Protein AF-A0A941T091-F1 (afdb_monomer_lite)

Foldseek 3Di:
DDDPDLDPVVLVVVLVVCPVPDDPCPPVVVVVSVLSVLLPDQDPDDDDDDDDDCLPVDPVCQFKHWPAPVRLVVQQVVQCDPDAGPRAAAPPFDADCPDDPPHNNNLGHFAWADDPCCVPITMTGHSVCVVVRCCVHPVVNDDDDPPDFLAPDDDDPVLVPDPPRDGQPPPPDSQQRQCCVQQVGGPPQQAGPLLQSLVSCLVSDPHSQCSAEDADDQRNSNHHPPHDYQYAYPVGGDDPCADPVCAHVNHHD

Radius of gyration: 23.16 Å; chains: 1; bounding box: 60×42×68 Å

Sequence (253 aa):
MSTMNASRRLFLRHAGLMSAIGAAGGPLALNLAAIGTASAQAAADYKAIVCLFLFGGNDSINMVLPTDAASFANYTTLRNQAPDPIALLAAGTAANAGAANGSPARLGGVLPIAPANAQGRSFALHPAMGALQAMFDTDKRLAILPNVGTLILPTNKTQYATASHPKPVNLFSHNDQQNTWQSFHPEGATVGWGGRMGDLLASMNSRTVFTSITAGGNAVWLSGNEVRQYQVTSNGAIRLGTNASGQVYGSAA

Secondary structure (DSSP, 8-state):
-------HHHHHHHHHHHTTS-TTSHHHHHHHHHHGGGGG---SS---------TT---HHHHEEE-SHHHHHHHHHHH--SSS--PPBPTTPPP-TTSPTT-HHHH-B-EEE--S--TT--EEE-GGGHHHHHHHHTS-------S--S-SS---HHHHH-TTS---TTTT-HHHHHHHHHHSS-TT----HHHHHHHHHGGGSSSGGGSSEESSS--GGG--SS--PEEEETTEEPPTT--TTSEETTEE-

pLDDT: mean 80.94, std 17.32, range [32.53, 98.19]

Structure (mmCIF, N/CA/C/O backbone):
data_AF-A0A941T091-F1
#
_entry.id   AF-A0A941T091-F1
#
loop_
_atom_site.group_PDB
_atom_site.id
_atom_site.type_symbol
_atom_site.label_atom_id
_atom_site.label_alt_id
_atom_site.label_comp_id
_atom_site.label_asym_id
_atom_site.label_entity_id
_atom_site.label_seq_id
_atom_site.pdbx_PDB_ins_code
_atom_site.Cartn_x
_atom_site.Cartn_y
_atom_site.Cartn_z
_atom_site.occupancy
_atom_site.B_iso_or_equiv
_atom_site.auth_seq_id
_atom_site.auth_comp_id
_atom_site.auth_asym_id
_atom_site.auth_atom_id
_atom_site.pdbx_PDB_model_num
ATOM 1 N N . MET A 1 1 ? 33.245 -5.474 -22.060 1.00 34.22 1 MET A N 1
ATOM 2 C CA . MET A 1 1 ? 31.889 -6.018 -21.841 1.00 34.22 1 MET A CA 1
ATOM 3 C C . MET A 1 1 ? 32.054 -7.315 -21.059 1.00 34.22 1 MET A C 1
ATOM 5 O O . MET A 1 1 ? 32.521 -8.290 -21.627 1.00 34.22 1 MET A O 1
ATOM 9 N N . SER A 1 2 ? 31.849 -7.294 -19.739 1.00 32.53 2 SER A N 1
ATOM 10 C CA . SER A 1 2 ? 32.005 -8.499 -18.912 1.00 32.53 2 SER A CA 1
ATOM 11 C C . SER A 1 2 ? 30.689 -9.268 -18.945 1.00 32.53 2 SER A C 1
ATOM 13 O O . SER A 1 2 ? 29.658 -8.736 -18.540 1.00 32.53 2 SER A O 1
ATOM 15 N N . THR A 1 3 ? 30.697 -10.475 -19.499 1.00 37.53 3 THR A N 1
ATOM 16 C CA . THR A 1 3 ? 29.522 -11.344 -19.556 1.00 37.53 3 THR A CA 1
ATOM 17 C C . THR A 1 3 ? 29.227 -11.881 -18.153 1.00 37.53 3 THR A C 1
ATOM 19 O O . THR A 1 3 ? 30.063 -12.542 -17.535 1.00 37.53 3 THR A O 1
ATOM 22 N N . MET A 1 4 ? 28.042 -11.582 -17.610 1.00 43.72 4 MET A N 1
ATOM 23 C CA . MET A 1 4 ? 27.593 -12.164 -16.341 1.00 43.72 4 MET A CA 1
ATOM 24 C C . MET A 1 4 ? 27.459 -13.684 -16.492 1.00 43.72 4 MET A C 1
ATOM 26 O O . MET A 1 4 ? 26.598 -14.181 -17.212 1.00 43.72 4 MET A O 1
ATOM 30 N N . ASN A 1 5 ? 28.324 -14.430 -15.805 1.00 43.62 5 ASN A N 1
ATOM 31 C CA . ASN A 1 5 ? 28.367 -15.887 -15.863 1.00 43.62 5 ASN A CA 1
ATOM 32 C C . ASN A 1 5 ? 27.474 -16.485 -14.755 1.00 43.62 5 ASN A C 1
ATOM 34 O O . ASN A 1 5 ? 27.924 -16.756 -13.638 1.00 43.62 5 ASN A O 1
ATOM 38 N N . ALA A 1 6 ? 26.181 -16.643 -15.053 1.00 52.69 6 ALA A N 1
ATOM 39 C CA . ALA A 1 6 ? 25.147 -17.143 -14.140 1.00 52.69 6 ALA A CA 1
ATOM 40 C C . ALA A 1 6 ? 25.228 -18.672 -13.918 1.00 52.69 6 ALA A C 1
ATOM 42 O O . ALA A 1 6 ? 24.311 -19.423 -14.240 1.00 52.69 6 ALA A O 1
ATOM 43 N N . SER A 1 7 ? 26.346 -19.172 -13.383 1.00 61.84 7 SER A N 1
ATOM 44 C CA . SER A 1 7 ? 26.510 -20.610 -13.119 1.00 61.84 7 SER A CA 1
ATOM 45 C C . SER A 1 7 ? 25.819 -21.056 -11.817 1.00 61.84 7 SER A C 1
ATOM 47 O O . SER A 1 7 ? 25.831 -20.337 -10.815 1.00 61.84 7 SER A O 1
ATOM 49 N N . ARG A 1 8 ? 25.307 -22.301 -11.769 1.00 51.19 8 ARG A N 1
ATOM 50 C CA . ARG A 1 8 ? 24.764 -22.951 -10.546 1.00 51.19 8 ARG A CA 1
ATOM 51 C C . ARG A 1 8 ? 25.685 -22.812 -9.325 1.00 51.19 8 ARG A C 1
ATOM 53 O O . ARG A 1 8 ? 25.218 -22.694 -8.198 1.00 51.19 8 ARG A O 1
ATOM 60 N N . ARG A 1 9 ? 27.003 -22.806 -9.542 1.00 56.78 9 ARG A N 1
ATOM 61 C CA . ARG A 1 9 ? 28.012 -22.662 -8.483 1.00 56.78 9 ARG A CA 1
ATOM 62 C C . ARG A 1 9 ? 28.037 -21.250 -7.888 1.00 56.78 9 ARG A C 1
ATOM 64 O O . ARG A 1 9 ? 28.259 -21.107 -6.690 1.00 56.78 9 ARG A O 1
ATOM 71 N N . LEU A 1 10 ? 27.787 -20.222 -8.702 1.00 60.00 10 LEU A N 1
ATOM 72 C CA . LEU A 1 10 ? 27.661 -18.838 -8.244 1.00 60.00 10 LEU A CA 1
ATOM 73 C C . LEU A 1 10 ? 26.386 -18.652 -7.413 1.00 60.00 10 LEU A C 1
ATOM 75 O O . LEU A 1 10 ? 26.444 -18.016 -6.363 1.00 60.00 10 LEU A O 1
ATOM 79 N N . PHE A 1 11 ? 25.278 -19.270 -7.834 1.00 57.47 11 PHE A N 1
ATOM 80 C CA . PHE A 1 11 ? 24.021 -19.292 -7.081 1.00 57.47 11 PHE A CA 1
ATOM 81 C C . PHE A 1 11 ? 24.192 -19.949 -5.708 1.00 57.47 11 PHE A C 1
ATOM 83 O O . PHE A 1 11 ? 23.859 -19.339 -4.700 1.00 57.47 11 PHE A O 1
ATOM 90 N N . LEU A 1 12 ? 24.789 -21.145 -5.643 1.00 61.50 12 LEU A N 1
ATOM 91 C CA . LEU A 1 12 ? 25.016 -21.838 -4.368 1.00 61.50 12 LEU A CA 1
ATOM 92 C C . LEU A 1 12 ? 25.972 -21.072 -3.442 1.00 61.50 12 LEU A C 1
ATOM 94 O O . LEU A 1 12 ? 25.786 -21.084 -2.229 1.00 61.50 12 LEU A O 1
ATOM 98 N N . ARG A 1 13 ? 26.960 -20.357 -3.998 1.00 53.16 13 ARG A N 1
ATOM 99 C CA . ARG A 1 13 ? 27.829 -19.462 -3.218 1.00 53.16 13 ARG A CA 1
ATOM 100 C C . ARG A 1 13 ? 27.066 -18.273 -2.632 1.00 53.16 13 ARG A C 1
ATOM 102 O O . ARG A 1 13 ? 27.259 -17.967 -1.462 1.00 53.16 13 ARG A O 1
ATOM 109 N N . HIS A 1 14 ? 26.192 -17.634 -3.409 1.00 52.19 14 HIS A N 1
ATOM 110 C CA . HIS A 1 14 ? 25.369 -16.525 -2.916 1.00 52.19 14 HIS A CA 1
ATOM 111 C C . HIS A 1 14 ? 24.309 -17.004 -1.917 1.00 52.19 14 HIS A C 1
ATOM 113 O O . HIS A 1 14 ? 24.150 -16.392 -0.868 1.00 52.19 14 HIS A O 1
ATOM 119 N N . ALA A 1 15 ? 23.651 -18.136 -2.181 1.00 49.19 15 ALA A N 1
ATOM 120 C CA . ALA A 1 15 ? 22.699 -18.752 -1.260 1.00 49.19 15 ALA A CA 1
ATOM 121 C C . ALA A 1 15 ? 23.364 -19.136 0.076 1.00 49.19 15 ALA A C 1
ATOM 123 O O . ALA A 1 15 ? 22.821 -18.830 1.133 1.00 49.19 15 ALA A O 1
ATOM 124 N N . GLY A 1 16 ? 24.571 -19.714 0.034 1.00 53.50 16 GLY A N 1
ATOM 125 C CA . GLY A 1 16 ? 25.353 -20.063 1.225 1.00 53.50 16 GLY A CA 1
ATOM 126 C C . GLY A 1 16 ? 25.827 -18.851 2.040 1.00 53.50 16 GLY A C 1
ATOM 127 O O . GLY A 1 16 ? 25.814 -18.887 3.269 1.00 53.50 16 GLY A O 1
ATOM 128 N N . LEU A 1 17 ? 26.194 -17.748 1.377 1.00 48.97 17 LEU A N 1
ATOM 129 C CA . LEU A 1 17 ? 26.544 -16.489 2.048 1.00 48.97 17 LEU A CA 1
ATOM 130 C C . LEU A 1 17 ? 25.326 -15.817 2.703 1.00 48.97 17 LEU A C 1
ATOM 132 O O . LEU A 1 17 ? 25.470 -15.155 3.727 1.00 48.97 17 LEU A O 1
ATOM 136 N N . MET A 1 18 ? 24.126 -16.007 2.148 1.00 43.66 18 MET A N 1
ATOM 137 C CA . MET A 1 18 ? 22.885 -15.413 2.660 1.00 43.66 18 MET A CA 1
ATOM 138 C C . MET A 1 18 ? 22.205 -16.249 3.754 1.00 43.66 18 MET A C 1
ATOM 140 O O . MET A 1 18 ? 21.453 -15.693 4.549 1.00 43.66 18 MET A O 1
ATOM 144 N N . SER A 1 19 ? 22.510 -17.546 3.881 1.00 43.59 19 SER A N 1
ATOM 145 C CA . SER A 1 19 ? 22.069 -18.372 5.022 1.00 43.59 19 SER A CA 1
ATOM 146 C C . SER A 1 19 ? 22.675 -17.959 6.373 1.00 43.59 19 SER A C 1
ATOM 148 O O . SER A 1 19 ? 22.188 -18.392 7.414 1.00 43.59 19 SER A O 1
ATOM 150 N N . ALA A 1 20 ? 23.699 -17.097 6.380 1.00 44.69 20 ALA A N 1
ATOM 151 C CA . ALA A 1 20 ? 24.248 -16.497 7.598 1.00 44.69 20 ALA A CA 1
ATOM 152 C C . ALA A 1 20 ? 23.436 -15.283 8.103 1.00 44.69 20 ALA A C 1
ATOM 154 O O . ALA A 1 20 ? 23.679 -14.794 9.205 1.00 44.69 20 ALA A O 1
ATOM 155 N N . ILE A 1 21 ? 22.465 -14.796 7.320 1.00 44.78 21 ILE A N 1
ATOM 156 C CA . ILE A 1 21 ? 21.577 -13.694 7.696 1.00 44.78 21 ILE A CA 1
ATOM 157 C C . ILE A 1 21 ? 20.285 -14.328 8.214 1.00 44.78 21 ILE A C 1
ATOM 159 O O . ILE A 1 21 ? 19.501 -14.881 7.447 1.00 44.78 21 ILE A O 1
ATOM 163 N N . GLY A 1 22 ? 20.109 -14.316 9.537 1.00 41.69 22 GLY A N 1
ATOM 164 C CA . GLY A 1 22 ? 19.014 -14.994 10.234 1.00 41.69 22 GLY A CA 1
ATOM 165 C C . GLY A 1 22 ? 17.604 -14.681 9.707 1.00 41.69 22 GLY A C 1
ATOM 166 O O . GLY A 1 22 ? 17.384 -13.761 8.919 1.00 41.69 22 GLY A O 1
ATOM 167 N N . ALA A 1 23 ? 16.637 -15.457 10.205 1.00 41.06 23 ALA A N 1
ATOM 168 C CA . ALA A 1 23 ? 15.259 -15.660 9.728 1.00 41.06 23 ALA A CA 1
ATOM 169 C C . ALA A 1 23 ? 14.380 -14.423 9.398 1.00 41.06 23 ALA A C 1
ATOM 171 O O . ALA A 1 23 ? 13.260 -14.596 8.927 1.00 41.06 23 ALA A O 1
ATOM 172 N N . ALA A 1 24 ? 14.853 -13.191 9.589 1.00 41.34 24 ALA A N 1
ATOM 173 C CA . ALA A 1 24 ? 14.125 -11.959 9.285 1.00 41.34 24 ALA A CA 1
ATOM 174 C C . ALA A 1 24 ? 14.318 -11.435 7.841 1.00 41.34 24 ALA A C 1
ATOM 176 O O . ALA A 1 24 ? 13.502 -10.641 7.384 1.00 41.34 24 ALA A O 1
ATOM 177 N N . GLY A 1 25 ? 15.361 -11.867 7.111 1.00 40.16 25 GLY A N 1
ATOM 178 C CA . GLY A 1 25 ? 15.657 -11.408 5.734 1.00 40.16 25 GLY A CA 1
ATOM 179 C C . GLY A 1 25 ? 15.614 -12.493 4.646 1.00 40.16 25 GLY A C 1
ATOM 180 O O . GLY A 1 25 ? 15.612 -12.185 3.453 1.00 40.16 25 GLY A O 1
ATOM 181 N N . GLY A 1 26 ? 15.548 -13.765 5.051 1.00 37.53 26 GLY A N 1
ATOM 182 C CA . GLY A 1 26 ? 15.615 -14.929 4.162 1.00 37.53 26 GLY A CA 1
ATOM 183 C C . GLY A 1 26 ? 14.548 -14.982 3.057 1.00 37.53 26 GLY A C 1
ATOM 184 O O . GLY A 1 26 ? 14.915 -15.258 1.918 1.00 37.53 26 GLY A O 1
ATOM 185 N N . PRO A 1 27 ? 13.257 -14.683 3.314 1.00 47.22 27 PRO A N 1
ATOM 186 C CA . PRO A 1 27 ? 12.218 -14.851 2.296 1.00 47.22 27 PRO A CA 1
ATOM 187 C C . PRO A 1 27 ? 12.342 -13.864 1.131 1.00 47.22 27 PRO A C 1
ATOM 189 O O . PRO A 1 27 ? 12.175 -14.259 -0.018 1.00 47.22 27 PRO A O 1
ATOM 192 N N . LEU A 1 28 ? 12.658 -12.591 1.389 1.00 47.53 28 LEU A N 1
ATOM 193 C CA . LEU A 1 28 ? 12.771 -11.582 0.329 1.00 47.53 28 LEU A CA 1
ATOM 194 C C . LEU A 1 28 ? 14.033 -11.803 -0.512 1.00 47.53 28 LEU A C 1
ATOM 196 O O . LEU A 1 28 ? 13.970 -11.741 -1.736 1.00 47.53 28 LEU A O 1
ATOM 200 N N . ALA A 1 29 ? 15.155 -12.131 0.134 1.00 40.41 29 ALA A N 1
ATOM 201 C CA . ALA A 1 29 ? 16.410 -12.422 -0.549 1.00 40.41 29 ALA A CA 1
ATOM 202 C C . ALA A 1 29 ? 16.358 -13.739 -1.346 1.00 40.41 29 ALA A C 1
ATOM 204 O O . ALA A 1 29 ? 16.896 -13.781 -2.448 1.00 40.41 29 ALA A O 1
ATOM 205 N N . LEU A 1 30 ? 15.671 -14.788 -0.861 1.00 43.94 30 LEU A N 1
ATOM 206 C CA . LEU A 1 30 ? 15.425 -16.002 -1.655 1.00 43.94 30 LEU A CA 1
ATOM 207 C C . LEU A 1 30 ? 14.498 -15.732 -2.845 1.00 43.94 30 LEU A C 1
ATOM 209 O O . LEU A 1 30 ? 14.772 -16.222 -3.936 1.00 43.94 30 LEU A O 1
ATOM 213 N N . ASN A 1 31 ? 13.431 -14.948 -2.657 1.00 45.75 31 ASN A N 1
ATOM 214 C CA . ASN A 1 31 ? 12.534 -14.576 -3.754 1.00 45.75 31 ASN A CA 1
ATOM 215 C C . ASN A 1 31 ? 13.255 -13.708 -4.804 1.00 45.75 31 ASN A C 1
ATOM 217 O O . ASN A 1 31 ? 13.057 -13.920 -5.995 1.00 45.75 31 ASN A O 1
ATOM 221 N N . LEU A 1 32 ? 14.157 -12.805 -4.396 1.00 46.59 32 LEU A N 1
ATOM 222 C CA . LEU A 1 32 ? 15.011 -12.041 -5.318 1.00 46.59 32 LEU A CA 1
ATOM 223 C C . LEU A 1 32 ? 16.112 -12.898 -5.965 1.00 46.59 32 LEU A C 1
ATOM 225 O O . LEU A 1 32 ? 16.424 -12.706 -7.135 1.00 46.59 32 LEU A O 1
ATOM 229 N N . ALA A 1 33 ? 16.692 -13.866 -5.254 1.00 44.91 33 ALA A N 1
ATOM 230 C CA . ALA A 1 33 ? 17.667 -14.796 -5.828 1.00 44.91 33 ALA A CA 1
ATOM 231 C C . ALA A 1 33 ? 17.019 -15.757 -6.843 1.00 44.91 33 ALA A C 1
ATOM 233 O O . ALA A 1 33 ? 17.661 -16.139 -7.822 1.00 44.91 33 ALA A O 1
ATOM 234 N N . ALA A 1 34 ? 15.736 -16.090 -6.660 1.00 46.41 34 ALA A N 1
ATOM 235 C CA . ALA A 1 34 ? 14.927 -16.825 -7.631 1.00 46.41 34 ALA A CA 1
ATOM 236 C C . ALA A 1 34 ? 14.600 -16.000 -8.896 1.00 46.41 34 ALA A C 1
ATOM 238 O O . ALA A 1 34 ? 14.381 -16.575 -9.959 1.00 46.41 34 ALA A O 1
ATOM 239 N N . ILE A 1 35 ? 14.674 -14.662 -8.857 1.00 46.78 35 ILE A N 1
ATOM 240 C CA . ILE A 1 35 ? 14.643 -13.838 -10.085 1.00 46.78 35 ILE A CA 1
ATOM 241 C C . ILE A 1 35 ? 15.889 -14.112 -10.950 1.00 46.78 35 ILE A C 1
ATOM 243 O O . ILE A 1 35 ? 15.823 -14.036 -12.172 1.00 46.78 35 ILE A O 1
ATOM 247 N N . GLY A 1 36 ? 17.010 -14.543 -10.359 1.00 47.19 36 GLY A N 1
ATOM 248 C CA . GLY A 1 36 ? 18.205 -14.968 -11.100 1.00 47.19 36 GLY A CA 1
ATOM 249 C C . GLY A 1 36 ? 18.010 -16.237 -11.943 1.00 47.19 36 GLY A C 1
ATOM 250 O O . GLY A 1 36 ? 18.771 -16.461 -12.882 1.00 47.19 36 GLY A O 1
ATOM 251 N N . THR A 1 37 ? 16.983 -17.049 -11.658 1.00 44.78 37 THR A N 1
ATOM 252 C CA . THR A 1 37 ? 16.590 -18.188 -12.512 1.00 44.78 37 THR A CA 1
ATOM 253 C C . THR A 1 37 ? 15.664 -17.792 -13.668 1.00 44.78 37 THR A C 1
ATOM 255 O O . THR A 1 37 ? 15.343 -18.637 -14.502 1.00 44.78 37 THR A O 1
ATOM 258 N N . ALA A 1 38 ? 15.282 -16.513 -13.772 1.00 41.84 38 ALA A N 1
ATOM 259 C CA . ALA A 1 38 ? 14.404 -16.021 -14.831 1.00 41.84 38 ALA A CA 1
ATOM 260 C C . ALA A 1 38 ? 15.027 -16.071 -16.238 1.00 41.84 38 ALA A C 1
ATOM 262 O O . ALA A 1 38 ? 14.297 -16.069 -17.223 1.00 41.84 38 ALA A O 1
ATOM 263 N N . SER A 1 39 ? 16.354 -16.216 -16.357 1.00 43.06 39 SER A N 1
ATOM 264 C CA . SER A 1 39 ? 17.031 -16.387 -17.655 1.00 43.06 39 SER A CA 1
ATOM 265 C C . SER A 1 39 ? 16.699 -17.705 -18.374 1.00 43.06 39 SER A C 1
ATOM 267 O O . SER A 1 39 ? 17.083 -17.877 -19.528 1.00 43.06 39 SER A O 1
ATOM 269 N N . ALA A 1 40 ? 15.986 -18.628 -17.715 1.00 41.06 40 ALA A N 1
ATOM 270 C CA . ALA A 1 40 ? 15.502 -19.884 -18.293 1.00 41.06 40 ALA A CA 1
ATOM 271 C C . ALA A 1 40 ? 13.967 -20.016 -18.269 1.00 41.06 40 ALA A C 1
ATOM 273 O O . ALA A 1 40 ? 13.432 -21.094 -18.533 1.00 41.06 40 ALA A O 1
ATOM 274 N N . GLN A 1 41 ? 13.242 -18.953 -17.917 1.00 44.00 41 GLN A N 1
ATOM 275 C CA . GLN A 1 41 ? 11.798 -19.018 -17.739 1.00 44.00 41 GLN A CA 1
ATOM 276 C C . GLN A 1 41 ? 11.103 -18.844 -19.093 1.00 44.00 41 GLN A C 1
ATOM 278 O O . GLN A 1 41 ? 11.130 -17.776 -19.686 1.00 44.00 41 GLN A O 1
ATOM 283 N N . ALA A 1 42 ? 10.467 -19.900 -19.595 1.00 53.34 42 ALA A N 1
ATOM 284 C CA . ALA A 1 42 ? 9.461 -19.787 -20.643 1.00 53.34 42 ALA A CA 1
ATOM 285 C C . ALA A 1 42 ? 8.096 -19.720 -19.947 1.00 53.34 42 ALA A C 1
ATOM 287 O O . ALA A 1 42 ? 7.609 -20.729 -19.439 1.00 53.34 42 ALA A O 1
ATOM 288 N N . ALA A 1 43 ? 7.498 -18.532 -19.851 1.00 56.97 43 ALA A N 1
ATOM 289 C CA . ALA A 1 43 ? 6.114 -18.418 -19.404 1.00 56.97 43 ALA A CA 1
ATOM 290 C C . ALA A 1 43 ? 5.206 -18.744 -20.597 1.00 56.97 43 ALA A C 1
ATOM 292 O O . ALA A 1 43 ? 5.216 -18.030 -21.596 1.00 56.97 43 ALA A O 1
ATOM 293 N N . ALA A 1 44 ? 4.459 -19.847 -20.518 1.00 65.56 44 ALA A N 1
ATOM 294 C CA . ALA A 1 44 ? 3.466 -20.189 -21.538 1.00 65.56 44 ALA A CA 1
ATOM 295 C C . ALA A 1 44 ? 2.238 -19.259 -21.475 1.00 65.56 44 ALA A C 1
ATOM 297 O O . ALA A 1 44 ? 1.490 -19.154 -22.444 1.00 65.56 44 ALA A O 1
ATOM 298 N N . ASP A 1 45 ? 2.037 -18.583 -20.340 1.00 75.44 45 ASP A N 1
ATOM 299 C CA . ASP A 1 45 ? 0.938 -17.670 -20.067 1.00 75.44 45 ASP A CA 1
ATOM 300 C C . ASP A 1 45 ? 1.418 -16.244 -19.751 1.00 75.44 45 ASP A C 1
ATOM 302 O O . ASP A 1 45 ? 2.545 -16.009 -19.312 1.00 75.44 45 ASP A O 1
ATOM 306 N N . TYR A 1 46 ? 0.544 -15.263 -19.985 1.00 81.38 46 TYR A N 1
ATOM 307 C CA . TYR A 1 46 ? 0.852 -13.862 -19.713 1.00 81.38 46 TYR A CA 1
ATOM 308 C C . TYR A 1 46 ? 0.971 -13.608 -18.206 1.00 81.38 46 TYR A C 1
ATOM 310 O O . TYR A 1 46 ? 0.041 -13.883 -17.443 1.00 81.38 46 TYR A O 1
ATOM 318 N N . LYS A 1 47 ? 2.094 -13.019 -17.787 1.00 84.69 47 LYS A N 1
ATOM 319 C CA . LYS A 1 47 ? 2.341 -12.569 -16.413 1.00 84.69 47 LYS A CA 1
ATOM 320 C C . LYS A 1 47 ? 2.693 -11.087 -16.409 1.00 84.69 47 LYS A C 1
ATOM 322 O O . LYS A 1 47 ? 3.486 -10.633 -17.228 1.00 84.69 47 LYS A O 1
ATOM 327 N N . ALA A 1 48 ? 2.142 -10.354 -15.447 1.00 85.88 48 ALA A N 1
ATOM 328 C CA . ALA A 1 48 ? 2.455 -8.949 -15.226 1.00 85.88 48 ALA A CA 1
ATOM 329 C C . ALA A 1 48 ? 2.534 -8.638 -13.732 1.00 85.88 48 ALA A C 1
ATOM 331 O O . ALA A 1 48 ? 1.802 -9.214 -12.926 1.00 85.88 48 ALA A O 1
ATOM 332 N N . ILE A 1 49 ? 3.404 -7.691 -13.385 1.00 87.19 49 ILE A N 1
ATOM 333 C CA . ILE A 1 49 ? 3.439 -7.059 -12.068 1.00 87.19 49 ILE A CA 1
ATOM 334 C C . ILE A 1 49 ? 2.871 -5.655 -12.237 1.00 87.19 49 ILE A C 1
ATOM 336 O O . ILE A 1 49 ? 3.385 -4.866 -13.028 1.00 87.19 49 ILE A O 1
ATOM 340 N N . VAL A 1 50 ? 1.818 -5.347 -11.485 1.00 87.12 50 VAL A N 1
ATOM 341 C CA . VAL A 1 50 ? 1.207 -4.016 -11.457 1.00 87.12 50 VAL A CA 1
ATOM 342 C C . VAL A 1 50 ? 1.554 -3.366 -10.125 1.00 87.12 50 VAL A C 1
ATOM 344 O O . VAL A 1 50 ? 1.203 -3.886 -9.068 1.00 87.12 50 VAL A O 1
ATOM 347 N N . CYS A 1 51 ? 2.248 -2.231 -10.175 1.00 88.06 51 CYS A N 1
ATOM 348 C CA . CYS A 1 51 ? 2.557 -1.432 -8.996 1.00 88.06 51 CYS A CA 1
ATOM 349 C C . CYS A 1 51 ? 1.593 -0.245 -8.915 1.00 88.06 51 CYS A C 1
ATOM 351 O O . CYS A 1 51 ? 1.575 0.603 -9.806 1.00 88.06 51 CYS A O 1
ATOM 353 N N . LEU A 1 52 ? 0.802 -0.185 -7.842 1.00 87.56 52 LEU A N 1
ATOM 354 C CA . LEU A 1 52 ? -0.027 0.970 -7.513 1.00 87.56 52 LEU A CA 1
ATOM 355 C C . LEU A 1 52 ? 0.711 1.792 -6.458 1.00 87.56 52 LEU A C 1
ATOM 357 O O . LEU A 1 52 ? 0.694 1.460 -5.274 1.00 87.56 52 LEU A O 1
ATOM 361 N N . PHE A 1 53 ? 1.382 2.853 -6.896 1.00 85.81 53 PHE A N 1
ATOM 362 C CA . PHE A 1 53 ? 2.099 3.754 -6.003 1.00 85.81 53 PHE A CA 1
ATOM 363 C C . PHE A 1 53 ? 1.247 4.993 -5.716 1.00 85.81 53 PHE A C 1
ATOM 365 O O . PHE A 1 53 ? 0.905 5.740 -6.627 1.00 85.81 53 PHE A O 1
ATOM 372 N N . LEU A 1 54 ? 0.881 5.203 -4.449 1.00 85.75 54 LEU A N 1
ATOM 373 C CA . LEU A 1 54 ? -0.111 6.213 -4.049 1.00 85.75 54 LEU A CA 1
ATOM 374 C C . LEU A 1 54 ? 0.493 7.586 -3.699 1.00 85.75 54 LEU A C 1
ATOM 376 O O . LEU A 1 54 ? -0.241 8.461 -3.257 1.00 85.75 54 LEU A O 1
ATOM 380 N N . PHE A 1 55 ? 1.809 7.784 -3.863 1.00 80.81 55 PHE A N 1
ATOM 381 C CA . PHE A 1 55 ? 2.512 9.068 -3.651 1.00 80.81 55 PHE A CA 1
ATOM 382 C C . PHE A 1 55 ? 2.170 9.782 -2.322 1.00 80.81 55 PHE A C 1
ATOM 384 O O . PHE A 1 55 ? 2.057 11.003 -2.262 1.00 80.81 55 PHE A O 1
ATOM 391 N N . GLY A 1 56 ? 1.970 9.013 -1.246 1.00 79.38 56 GLY A N 1
ATOM 392 C CA . GLY A 1 56 ? 1.605 9.542 0.076 1.00 79.38 56 GLY A CA 1
ATOM 393 C C . GLY A 1 56 ? 0.105 9.789 0.292 1.00 79.38 56 GLY A C 1
ATOM 394 O O . GLY A 1 56 ? -0.303 10.045 1.419 1.00 79.38 56 GLY A O 1
ATOM 395 N N . GLY A 1 57 ? -0.739 9.626 -0.729 1.00 84.75 57 GLY A N 1
ATOM 396 C CA . GLY A 1 57 ? -2.200 9.763 -0.654 1.00 84.75 57 GLY A CA 1
ATOM 397 C C . GLY A 1 57 ? -2.926 8.611 0.052 1.00 84.75 57 GLY A C 1
ATOM 398 O O . GLY A 1 57 ? -4.075 8.328 -0.272 1.00 84.75 57 GLY A O 1
ATOM 399 N N . ASN A 1 58 ? -2.261 7.909 0.972 1.00 88.62 58 ASN A N 1
ATOM 400 C CA . ASN A 1 58 ? -2.821 6.772 1.693 1.00 88.62 58 ASN A CA 1
ATOM 401 C C . ASN A 1 58 ? -2.544 6.868 3.197 1.00 88.62 58 ASN A C 1
ATOM 403 O O . ASN A 1 58 ? -1.389 6.766 3.612 1.00 88.62 58 ASN A O 1
ATOM 407 N N . ASP A 1 59 ? -3.597 6.962 4.015 1.00 91.81 59 ASP A N 1
ATOM 408 C CA . ASP A 1 59 ? -3.488 6.693 5.453 1.00 91.81 59 ASP A CA 1
ATOM 409 C C . ASP A 1 59 ? -3.493 5.176 5.677 1.00 91.81 59 ASP A C 1
ATOM 411 O O . ASP A 1 59 ? -4.533 4.542 5.872 1.00 91.81 59 ASP A O 1
ATOM 415 N N . SER A 1 60 ? -2.302 4.577 5.644 1.00 89.94 60 SER A N 1
ATOM 416 C CA . SER A 1 60 ? -2.131 3.130 5.807 1.00 89.94 60 SER A CA 1
ATOM 417 C C . SER A 1 60 ? -2.647 2.609 7.150 1.00 89.94 60 SER A C 1
ATOM 419 O O . SER A 1 60 ? -3.077 1.458 7.222 1.00 89.94 60 SER A O 1
ATOM 421 N N . ILE A 1 61 ? -2.672 3.453 8.185 1.00 91.38 61 ILE A N 1
ATOM 422 C CA . ILE A 1 61 ? -3.147 3.094 9.525 1.00 91.3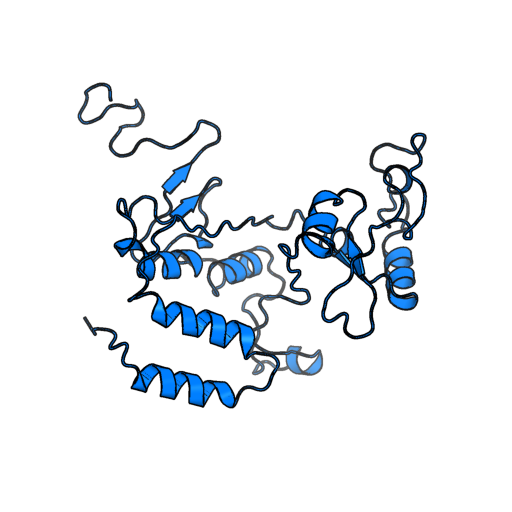8 61 ILE A CA 1
ATOM 423 C C . ILE A 1 61 ? -4.686 3.140 9.594 1.00 91.38 61 ILE A C 1
ATOM 425 O O . ILE A 1 61 ? -5.266 2.517 10.477 1.00 91.38 61 ILE A O 1
ATOM 429 N N . ASN A 1 62 ? -5.363 3.802 8.648 1.00 93.69 62 ASN A N 1
ATOM 430 C CA . ASN A 1 62 ? -6.805 3.642 8.438 1.00 93.69 62 ASN A CA 1
ATOM 431 C C . ASN A 1 62 ? -7.146 2.533 7.429 1.00 93.69 62 ASN A C 1
ATOM 433 O O . ASN A 1 62 ? -8.306 2.146 7.372 1.00 93.69 62 ASN A O 1
ATOM 437 N N . MET A 1 63 ? -6.190 1.983 6.667 1.00 95.06 63 MET A N 1
ATOM 438 C CA . MET A 1 63 ? -6.457 0.822 5.802 1.00 95.06 63 MET A CA 1
ATOM 439 C C . MET A 1 63 ? -6.342 -0.513 6.533 1.00 95.06 63 MET A C 1
ATOM 441 O O . MET A 1 63 ? -7.237 -1.345 6.416 1.00 95.06 63 MET A O 1
ATOM 445 N N . VAL A 1 64 ? -5.229 -0.728 7.242 1.00 94.94 64 VAL A N 1
ATOM 446 C CA . VAL A 1 64 ? -4.946 -1.953 7.997 1.00 94.94 64 VAL A CA 1
ATOM 447 C C . VAL A 1 64 ? -4.535 -1.543 9.398 1.00 94.94 64 VAL A C 1
ATOM 449 O O . VAL A 1 64 ? -3.519 -0.871 9.578 1.00 94.94 64 VAL A O 1
ATOM 452 N N . LEU A 1 65 ? -5.305 -1.962 10.395 1.00 94.56 65 LEU A N 1
ATOM 453 C CA . LEU A 1 65 ? -5.110 -1.510 11.763 1.00 94.56 65 LEU A CA 1
ATOM 454 C C . LEU A 1 65 ? -5.068 -2.675 12.754 1.00 94.56 65 LEU A C 1
ATOM 456 O O . LEU A 1 65 ? -5.822 -3.639 12.601 1.00 94.56 65 LEU A O 1
ATOM 460 N N . PRO A 1 66 ? -4.201 -2.601 13.779 1.00 95.25 66 PRO A N 1
ATOM 461 C CA . PRO A 1 66 ? -4.252 -3.521 14.901 1.00 95.25 66 PRO A CA 1
ATOM 462 C C . PRO A 1 66 ? -5.484 -3.221 15.764 1.00 95.25 66 PRO A C 1
ATOM 464 O O . PRO A 1 66 ? -5.706 -2.085 16.183 1.00 95.25 66 PRO A O 1
ATOM 467 N N . THR A 1 67 ? -6.268 -4.254 16.047 1.00 96.38 67 THR A N 1
ATOM 468 C CA . THR A 1 67 ? -7.523 -4.175 16.808 1.00 96.38 67 THR A CA 1
ATOM 469 C C . THR A 1 67 ? -7.438 -4.834 18.182 1.00 96.38 67 THR A C 1
ATOM 471 O O . THR A 1 67 ? -8.452 -4.976 18.861 1.00 96.38 67 THR A O 1
ATOM 474 N N . ASP A 1 68 ? -6.244 -5.251 18.620 1.00 95.44 68 ASP A N 1
ATOM 475 C CA . ASP A 1 68 ? -6.051 -5.684 20.005 1.00 95.44 68 ASP A CA 1
ATOM 476 C C . ASP A 1 68 ? -6.345 -4.521 20.965 1.00 95.44 68 ASP A C 1
ATOM 478 O O . ASP A 1 68 ? -6.147 -3.357 20.615 1.00 95.44 68 ASP A O 1
ATOM 482 N N . ALA A 1 69 ? -6.849 -4.830 22.163 1.00 94.88 69 ALA A N 1
ATOM 483 C CA . ALA A 1 69 ? -7.474 -3.840 23.043 1.00 94.88 69 ALA A CA 1
ATOM 484 C C . ALA A 1 69 ? -6.590 -2.606 23.299 1.00 94.88 69 ALA A C 1
ATOM 486 O O . ALA A 1 69 ? -7.052 -1.473 23.161 1.00 94.88 69 ALA A O 1
ATOM 487 N N . ALA A 1 70 ? -5.308 -2.819 23.612 1.00 96.19 70 ALA A N 1
ATOM 488 C CA . ALA A 1 70 ? -4.366 -1.730 23.860 1.00 96.19 70 ALA A CA 1
ATOM 489 C C . ALA A 1 70 ? -4.088 -0.911 22.588 1.00 96.19 70 ALA A C 1
ATOM 491 O O . ALA A 1 70 ? -4.085 0.321 22.623 1.00 96.19 70 ALA A O 1
ATOM 492 N N . SER A 1 71 ? -3.883 -1.578 21.450 1.00 95.19 71 SER A N 1
ATOM 493 C CA . SER A 1 71 ? -3.587 -0.901 20.185 1.00 95.19 71 SER A CA 1
ATOM 494 C C . SER A 1 71 ? -4.776 -0.107 19.657 1.00 95.19 71 SER A C 1
ATOM 496 O O . SER A 1 71 ? -4.598 1.031 19.222 1.00 95.19 71 SER A O 1
ATOM 498 N N . PHE A 1 72 ? -5.984 -0.664 19.740 1.00 96.88 72 PHE A N 1
ATOM 499 C CA . PHE A 1 72 ? -7.194 -0.002 19.265 1.00 96.88 72 PHE A CA 1
ATOM 500 C C . PHE A 1 72 ? -7.582 1.186 20.153 1.00 96.88 72 PHE A C 1
ATOM 502 O O . PHE A 1 72 ? -7.986 2.229 19.640 1.00 96.88 72 PHE A O 1
ATOM 509 N N . ALA A 1 73 ? -7.387 1.085 21.473 1.00 96.94 73 ALA A N 1
ATOM 510 C CA . ALA A 1 73 ? -7.573 2.207 22.395 1.00 96.94 73 ALA A CA 1
ATOM 511 C C . ALA A 1 73 ? -6.607 3.368 22.097 1.00 96.94 73 ALA A C 1
ATOM 513 O O . ALA A 1 73 ? -7.025 4.529 22.053 1.00 96.94 73 ALA A O 1
ATOM 514 N N . ASN A 1 74 ? -5.334 3.061 21.817 1.00 96.56 74 ASN A N 1
ATOM 515 C CA . ASN A 1 74 ? -4.346 4.060 21.402 1.00 96.56 74 ASN A CA 1
ATOM 516 C C . ASN A 1 74 ? -4.703 4.687 20.049 1.00 96.56 74 ASN A C 1
ATOM 518 O O . ASN A 1 74 ? -4.690 5.909 19.914 1.00 96.56 74 ASN A O 1
ATOM 522 N N . TYR A 1 75 ? -5.067 3.867 19.059 1.00 96.81 75 TYR A N 1
ATOM 523 C CA . TYR A 1 75 ? -5.539 4.329 17.752 1.00 96.81 75 TYR A CA 1
ATOM 524 C C . TYR A 1 75 ? -6.731 5.285 17.896 1.00 96.81 75 TYR A C 1
ATOM 526 O O . TYR A 1 75 ? -6.715 6.380 17.334 1.00 96.81 75 TYR A O 1
ATOM 534 N N . THR A 1 76 ? -7.724 4.898 18.701 1.00 96.00 76 THR A N 1
ATOM 535 C CA . THR A 1 76 ? -8.946 5.676 18.930 1.00 96.00 76 THR A CA 1
ATOM 536 C C . THR A 1 76 ? -8.616 6.997 19.605 1.00 96.00 76 THR A C 1
ATOM 538 O O . THR A 1 76 ? -9.034 8.041 19.122 1.00 96.00 76 THR A O 1
ATOM 541 N N . THR A 1 77 ? -7.801 6.982 20.662 1.00 95.88 77 THR A N 1
ATOM 542 C CA . THR A 1 77 ? -7.362 8.206 21.348 1.00 95.88 77 THR A CA 1
ATOM 543 C C . THR A 1 77 ? -6.668 9.169 20.388 1.00 95.88 77 THR A C 1
ATOM 545 O O . THR A 1 77 ? -6.980 10.354 20.383 1.00 95.88 77 THR A O 1
ATOM 548 N N . LEU A 1 78 ? -5.762 8.684 19.537 1.00 95.44 78 LEU A N 1
ATOM 549 C CA . LEU A 1 78 ? -4.997 9.542 18.625 1.00 95.44 78 LEU A CA 1
ATOM 550 C C . LEU A 1 78 ? -5.823 10.095 17.456 1.00 95.44 78 LEU A C 1
ATOM 552 O O . LEU A 1 78 ? -5.487 11.154 16.936 1.00 95.44 78 LEU A O 1
ATOM 556 N N . ARG A 1 79 ? -6.875 9.389 17.027 1.00 94.94 79 ARG A N 1
ATOM 557 C CA . ARG A 1 79 ? -7.668 9.751 15.837 1.00 94.94 79 ARG A CA 1
ATOM 558 C C . ARG A 1 79 ? -9.062 10.286 16.123 1.00 94.94 79 ARG A C 1
ATOM 560 O O . ARG A 1 79 ? -9.705 10.812 15.218 1.00 94.94 79 ARG A O 1
ATOM 567 N N . ASN A 1 80 ? -9.535 10.171 17.356 1.00 94.00 80 ASN A N 1
ATOM 568 C CA . ASN A 1 80 ? -10.794 10.754 17.799 1.00 94.00 80 ASN A CA 1
ATOM 569 C C . ASN A 1 80 ? -10.562 12.172 18.339 1.00 94.00 80 ASN A C 1
ATOM 571 O O . ASN A 1 80 ? -10.866 12.472 19.492 1.00 94.00 80 ASN A O 1
ATOM 575 N N . GLN A 1 81 ? -9.932 13.013 17.519 1.00 91.62 81 GLN A N 1
ATOM 576 C CA . GLN A 1 81 ? -9.587 14.389 17.864 1.00 91.62 81 GLN A CA 1
ATOM 577 C C . GLN A 1 81 ? -10.579 15.347 17.203 1.00 91.62 81 GLN A C 1
ATOM 579 O O . GLN A 1 81 ? -10.963 15.157 16.051 1.00 91.62 81 GLN A O 1
ATOM 584 N N . ALA A 1 82 ? -11.000 16.370 17.944 1.00 88.75 82 ALA A N 1
ATOM 585 C CA . ALA A 1 82 ? -11.846 17.431 17.414 1.00 88.75 82 ALA A CA 1
ATOM 586 C C . ALA A 1 82 ? -11.047 18.338 16.451 1.00 88.75 82 ALA A C 1
ATOM 588 O O . ALA A 1 82 ? -9.835 18.487 16.626 1.00 88.75 82 ALA A O 1
ATOM 589 N N . PRO A 1 83 ? -11.702 18.994 15.476 1.00 89.44 83 PRO A N 1
ATOM 590 C CA . PRO A 1 83 ? -13.144 18.961 15.204 1.00 89.44 83 PRO A CA 1
ATOM 591 C C . PRO A 1 83 ? -13.603 17.756 14.368 1.00 89.44 83 PRO A C 1
ATOM 593 O O . PRO A 1 83 ? -14.766 17.377 14.468 1.00 89.44 83 PRO A O 1
ATOM 596 N N . ASP A 1 84 ? -12.698 17.134 13.608 1.00 86.62 84 ASP A N 1
ATOM 597 C CA . ASP A 1 84 ? -13.026 16.123 12.600 1.00 86.62 84 ASP A CA 1
ATOM 598 C C . ASP A 1 84 ? -12.389 14.764 12.944 1.00 86.62 84 ASP A C 1
ATOM 600 O O . ASP A 1 84 ? -11.277 14.458 12.496 1.00 86.62 84 ASP A O 1
ATOM 604 N N . PRO A 1 85 ? -13.062 13.921 13.749 1.00 90.44 85 PRO A N 1
ATOM 605 C CA . PRO A 1 85 ? -12.522 12.627 14.134 1.00 90.44 85 PRO A CA 1
ATOM 606 C C . PRO A 1 85 ? -12.522 11.655 12.950 1.00 90.44 85 PRO A C 1
ATOM 608 O O . PRO A 1 85 ? -13.539 11.436 12.289 1.00 90.44 85 PRO A O 1
ATOM 611 N N . ILE A 1 86 ? -11.381 11.001 12.738 1.00 93.06 86 ILE A N 1
ATOM 612 C CA . ILE A 1 86 ? -11.178 10.000 11.675 1.00 93.06 86 ILE A CA 1
ATOM 613 C C . ILE A 1 86 ? -11.020 8.574 12.223 1.00 93.06 86 ILE A C 1
ATOM 615 O O . ILE A 1 86 ? -10.678 7.651 11.479 1.00 93.06 86 ILE A O 1
ATOM 619 N N . ALA A 1 87 ? -11.234 8.389 13.529 1.00 96.56 87 ALA A N 1
ATOM 620 C CA . ALA A 1 87 ? -11.168 7.084 14.176 1.00 96.56 87 ALA A CA 1
ATOM 621 C C . ALA A 1 87 ? -12.284 6.164 13.664 1.00 96.56 87 ALA A C 1
ATOM 623 O O . ALA A 1 87 ? -13.471 6.474 13.775 1.00 96.56 87 ALA A O 1
ATOM 624 N N . LEU A 1 88 ? -11.894 5.012 13.123 1.00 97.00 88 LEU A N 1
ATOM 625 C CA . LEU A 1 88 ? -12.823 3.960 12.727 1.00 97.00 88 LEU A CA 1
ATOM 626 C C . LEU A 1 88 ? -13.457 3.281 13.945 1.00 97.00 88 LEU A C 1
ATOM 628 O O . LEU A 1 88 ? -12.880 3.246 15.032 1.00 97.00 88 LEU A O 1
ATOM 632 N N . LEU A 1 89 ? -14.651 2.724 13.747 1.00 96.94 89 LEU A N 1
ATOM 633 C CA . LEU A 1 89 ? -15.434 2.100 14.810 1.00 96.94 89 LEU A CA 1
ATOM 634 C C . LEU A 1 89 ? -15.053 0.633 15.012 1.00 96.94 89 LEU A C 1
ATOM 636 O O . LEU A 1 89 ? -14.570 -0.032 14.095 1.00 96.94 89 LEU A O 1
ATOM 640 N N . ALA A 1 90 ? -15.280 0.124 16.222 1.00 96.75 90 ALA A N 1
ATOM 641 C CA . ALA A 1 90 ? -14.985 -1.262 16.566 1.00 96.75 90 ALA A CA 1
ATOM 642 C C . ALA A 1 90 ? -15.738 -2.246 15.656 1.00 96.75 90 ALA A C 1
ATOM 644 O O . ALA A 1 90 ? -16.832 -1.962 15.164 1.00 96.75 90 ALA A O 1
ATOM 645 N N . ALA A 1 91 ? -15.156 -3.425 15.441 1.00 96.50 91 ALA A N 1
ATOM 646 C CA . ALA A 1 91 ? -15.796 -4.473 14.656 1.00 96.50 91 ALA A CA 1
ATOM 647 C C . ALA A 1 91 ? -17.192 -4.816 15.210 1.00 96.50 91 ALA A C 1
ATOM 649 O O . ALA A 1 91 ? -17.405 -4.851 16.421 1.00 96.50 91 ALA A O 1
ATOM 650 N N . GLY A 1 92 ? -18.149 -5.062 14.313 1.00 95.94 92 GLY A N 1
ATOM 651 C CA . GLY A 1 92 ? -19.541 -5.350 14.674 1.00 95.94 92 GLY A CA 1
ATOM 652 C C . GLY A 1 92 ? -20.418 -4.117 14.925 1.00 95.94 92 GLY A C 1
ATOM 653 O O . GLY A 1 92 ? -21.628 -4.266 15.079 1.00 95.94 92 GLY A O 1
ATOM 654 N N . THR A 1 93 ? -19.869 -2.895 14.923 1.00 97.50 93 THR A N 1
ATOM 655 C CA . THR A 1 93 ? -20.701 -1.684 14.951 1.00 97.50 93 THR A CA 1
ATOM 656 C C . THR A 1 93 ? -21.504 -1.548 13.653 1.00 97.50 93 THR A C 1
ATOM 658 O O . THR A 1 93 ? -20.942 -1.562 12.558 1.00 97.50 93 THR A O 1
ATOM 661 N N . ALA A 1 94 ? -22.825 -1.397 13.765 1.00 96.81 94 ALA A N 1
ATOM 662 C CA . ALA A 1 94 ? -23.697 -1.193 12.612 1.00 96.81 94 ALA A CA 1
ATOM 663 C C . ALA A 1 94 ? -23.453 0.177 11.954 1.00 96.81 94 ALA A C 1
ATOM 665 O O . ALA A 1 94 ? -23.207 1.174 12.635 1.00 96.81 94 ALA A O 1
ATOM 666 N N . ALA A 1 95 ? -23.551 0.230 10.626 1.00 96.00 95 ALA A N 1
ATOM 667 C CA . ALA A 1 95 ? -23.479 1.479 9.878 1.00 96.00 95 ALA A CA 1
ATOM 668 C C . ALA A 1 95 ? -24.692 2.376 10.182 1.00 96.00 95 ALA A C 1
ATOM 670 O O . ALA A 1 95 ? -25.838 1.924 10.158 1.00 96.00 95 ALA A O 1
ATOM 671 N N . ASN A 1 96 ? -24.450 3.665 10.427 1.00 96.12 96 ASN A N 1
ATOM 672 C CA . ASN A 1 96 ? -25.492 4.660 10.658 1.00 96.12 96 ASN A CA 1
ATOM 673 C C . ASN A 1 96 ? -25.746 5.489 9.390 1.00 96.12 96 ASN A C 1
ATOM 675 O O . ASN A 1 96 ? -25.062 6.479 9.118 1.00 96.12 96 ASN A O 1
ATOM 679 N N . ALA A 1 97 ? -26.793 5.128 8.648 1.00 94.06 97 ALA A N 1
ATOM 680 C CA . ALA A 1 97 ? -27.207 5.836 7.437 1.00 94.06 97 ALA A CA 1
ATOM 681 C C . ALA A 1 97 ? -27.717 7.278 7.676 1.00 94.06 97 ALA A C 1
ATOM 683 O O . ALA A 1 97 ? -28.004 7.980 6.706 1.00 94.06 97 ALA A O 1
ATOM 684 N N . GLY A 1 98 ? -27.813 7.749 8.923 1.00 95.75 98 GLY A N 1
ATOM 685 C CA . GLY A 1 98 ? -28.139 9.133 9.285 1.00 95.75 98 GLY A CA 1
ATOM 686 C C . GLY A 1 98 ? -26.933 10.027 9.620 1.00 95.75 98 GLY A C 1
ATOM 687 O O . GLY A 1 98 ? -27.106 11.235 9.727 1.00 95.75 98 GLY A O 1
ATOM 688 N N . ALA A 1 99 ? -25.716 9.487 9.770 1.00 93.12 99 ALA A N 1
ATOM 689 C CA . ALA A 1 99 ? -24.535 10.253 10.214 1.00 93.12 99 ALA A CA 1
ATOM 690 C C . ALA A 1 99 ? -23.994 11.260 9.165 1.00 93.12 99 ALA A C 1
ATOM 692 O O . ALA A 1 99 ? -24.391 11.236 8.012 1.00 93.12 99 ALA A O 1
ATOM 693 N N . ALA A 1 100 ? -23.055 12.155 9.473 1.00 90.31 100 ALA A N 1
ATOM 694 C CA . ALA A 1 100 ? -22.517 13.056 8.436 1.00 90.31 100 ALA A CA 1
ATOM 695 C C . ALA A 1 100 ? -21.854 12.277 7.272 1.00 90.31 100 ALA A C 1
ATOM 697 O O . ALA A 1 100 ? -21.297 11.190 7.478 1.00 90.31 100 ALA A O 1
ATOM 698 N N . ASN A 1 101 ? -21.917 12.802 6.041 1.00 87.31 101 ASN A N 1
ATOM 699 C CA . ASN A 1 101 ? -21.182 12.212 4.916 1.00 87.31 101 ASN A CA 1
ATOM 700 C C . ASN A 1 101 ? -19.677 12.237 5.207 1.00 87.31 101 ASN A C 1
ATOM 702 O O . ASN A 1 101 ? -19.160 13.224 5.717 1.00 87.31 101 ASN A O 1
ATOM 706 N N . GLY A 1 102 ? -18.989 11.134 4.907 1.00 83.06 102 GLY A N 1
ATOM 707 C CA . GLY A 1 102 ? -17.565 10.970 5.220 1.00 83.06 102 GLY A CA 1
ATOM 708 C C . GLY A 1 102 ? -17.257 10.624 6.682 1.00 83.06 102 GLY A C 1
ATOM 709 O O . GLY A 1 102 ? -16.107 10.327 6.986 1.00 83.06 102 GLY A O 1
ATOM 710 N N . SER A 1 103 ? -18.249 10.597 7.583 1.00 90.31 103 SER A N 1
ATOM 711 C CA . SER A 1 103 ? -18.008 10.207 8.978 1.00 90.31 103 SER A CA 1
ATOM 712 C C . SER A 1 103 ? -17.805 8.690 9.134 1.00 90.31 103 SER A C 1
ATOM 714 O O . SER A 1 103 ? -18.517 7.908 8.490 1.00 90.31 103 SER A O 1
ATOM 716 N N . PRO A 1 104 ? -16.925 8.240 10.052 1.00 93.00 104 PRO A N 1
ATOM 717 C CA . PRO A 1 104 ? -16.756 6.817 10.358 1.00 93.00 104 PRO A CA 1
ATOM 718 C C . PRO A 1 104 ? -18.057 6.111 10.772 1.00 93.00 104 PRO A C 1
ATOM 720 O O . PRO A 1 104 ? -18.281 4.956 10.417 1.00 93.00 104 PRO A O 1
ATOM 723 N N . ALA A 1 105 ? -18.970 6.817 11.449 1.00 93.62 105 ALA A N 1
ATOM 724 C CA . ALA A 1 105 ? -20.269 6.277 11.860 1.00 93.62 105 ALA A CA 1
ATOM 725 C C . ALA A 1 105 ? -21.133 5.799 10.689 1.00 93.62 105 ALA A C 1
ATOM 727 O O . ALA A 1 105 ? -21.882 4.833 10.826 1.00 93.62 105 ALA A O 1
ATOM 728 N N . ARG A 1 106 ? -21.004 6.436 9.524 1.00 94.69 106 ARG A N 1
ATOM 729 C CA . ARG A 1 106 ? -21.738 6.049 8.318 1.00 94.69 106 ARG A CA 1
ATOM 730 C C . ARG A 1 106 ? -21.224 4.749 7.699 1.00 94.69 106 ARG A C 1
ATOM 732 O O . ARG A 1 106 ? -21.971 4.088 6.987 1.00 94.69 106 ARG A O 1
ATOM 739 N N . LEU A 1 107 ? -19.970 4.392 7.973 1.00 94.12 107 LEU A N 1
ATOM 740 C CA . LEU A 1 107 ? -19.297 3.218 7.422 1.00 94.12 107 LEU A CA 1
ATOM 741 C C . LEU A 1 107 ? -19.528 1.947 8.255 1.00 94.12 107 LEU A C 1
ATOM 743 O O . LEU A 1 107 ? -19.473 0.848 7.711 1.00 94.12 107 LEU A O 1
ATOM 747 N N . GLY A 1 108 ? -19.798 2.097 9.555 1.00 95.50 108 GLY A N 1
ATOM 748 C CA . GLY A 1 108 ? -19.866 0.985 10.501 1.00 95.50 108 GLY A CA 1
ATOM 749 C C . GLY A 1 108 ? -18.489 0.564 11.023 1.00 95.50 108 GLY A C 1
ATOM 750 O O . GLY A 1 108 ? -17.504 1.298 10.920 1.00 95.50 108 GLY A O 1
ATOM 751 N N . GLY A 1 109 ? -18.449 -0.610 11.646 1.00 97.25 109 GLY A N 1
ATOM 752 C CA . GLY A 1 109 ? -17.257 -1.176 12.263 1.00 97.25 109 GLY A CA 1
ATOM 753 C C . GLY A 1 109 ? -16.210 -1.657 11.263 1.00 97.25 109 GLY A C 1
ATOM 754 O O . GLY A 1 109 ? -16.536 -2.068 10.150 1.00 97.25 109 GLY A O 1
ATOM 755 N N . VAL A 1 110 ? -14.944 -1.646 11.682 1.00 98.19 110 VAL A N 1
ATOM 756 C CA . VAL A 1 110 ? -13.835 -2.244 10.922 1.00 98.19 110 VAL A CA 1
ATOM 757 C C . VAL A 1 110 ? -14.057 -3.733 10.653 1.00 98.19 110 VAL A C 1
ATOM 759 O O . VAL A 1 110 ? -14.762 -4.415 11.396 1.00 98.19 110 VAL A O 1
ATOM 762 N N . LEU A 1 111 ? -13.431 -4.236 9.590 1.00 98.00 111 LEU A N 1
ATOM 763 C CA . LEU A 1 111 ? -13.601 -5.593 9.074 1.00 98.00 111 LEU A CA 1
ATOM 764 C C . LEU A 1 111 ? -12.483 -6.514 9.583 1.00 98.00 111 LEU A C 1
ATOM 766 O O . LEU A 1 111 ? -11.361 -6.394 9.091 1.00 98.00 111 LEU A O 1
ATOM 770 N N . PRO A 1 112 ? -12.726 -7.420 10.548 1.00 97.56 112 PRO A N 1
ATOM 771 C CA . PRO A 1 112 ? -11.677 -8.294 11.072 1.00 97.56 112 PRO A CA 1
ATOM 772 C C . PRO A 1 112 ? -11.050 -9.153 9.973 1.00 97.56 112 PRO A C 1
ATOM 774 O O . PRO A 1 112 ? -11.767 -9.641 9.104 1.00 97.56 112 PRO A O 1
ATOM 777 N N . ILE A 1 113 ? -9.737 -9.366 10.042 1.00 96.94 113 ILE A N 1
ATOM 778 C CA . ILE A 1 113 ? -9.010 -10.293 9.165 1.00 96.94 113 ILE A CA 1
ATOM 779 C C . ILE A 1 113 ? -8.241 -11.330 9.980 1.00 96.94 113 ILE A C 1
ATOM 781 O O . ILE A 1 113 ? -7.814 -11.059 11.105 1.00 96.94 113 ILE A O 1
ATOM 785 N N . ALA A 1 114 ? -8.024 -12.511 9.400 1.00 94.19 114 ALA A N 1
ATOM 786 C CA . ALA A 1 114 ? -7.356 -13.640 10.044 1.00 94.19 114 ALA A CA 1
ATOM 787 C C . ALA A 1 114 ? -5.982 -13.930 9.400 1.00 94.19 114 ALA A C 1
ATOM 789 O O . ALA A 1 114 ? -5.855 -14.835 8.567 1.00 94.19 114 ALA A O 1
ATOM 790 N N . PRO A 1 115 ? -4.923 -13.164 9.738 1.00 92.25 115 PRO A N 1
ATOM 791 C CA . PRO A 1 115 ? -3.593 -13.401 9.188 1.00 92.25 115 PRO A CA 1
ATOM 792 C C . PRO A 1 115 ? -3.024 -14.739 9.664 1.00 92.25 115 PRO A C 1
ATOM 794 O O . PRO A 1 115 ? -3.119 -15.088 10.838 1.00 92.25 115 PRO A O 1
ATOM 797 N N . ALA A 1 116 ? -2.338 -15.447 8.761 1.00 89.56 116 ALA A N 1
ATOM 798 C CA . ALA A 1 116 ? -1.693 -16.729 9.067 1.00 89.56 116 ALA A CA 1
ATOM 799 C C . ALA A 1 116 ? -0.653 -16.629 10.201 1.00 89.56 116 ALA A C 1
ATOM 801 O O . ALA A 1 116 ? -0.442 -17.585 10.941 1.00 89.56 116 ALA A O 1
ATOM 802 N N . ASN A 1 117 ? -0.016 -15.464 10.353 1.00 88.00 117 ASN A N 1
ATOM 803 C CA . ASN A 1 117 ? 0.836 -15.145 11.491 1.00 88.00 117 ASN A CA 1
ATOM 804 C C . ASN A 1 117 ? 0.463 -13.767 12.046 1.00 88.00 117 ASN A C 1
ATOM 806 O O . ASN A 1 117 ? 0.965 -12.737 11.595 1.00 88.00 117 ASN A O 1
ATOM 810 N N . ALA A 1 118 ? -0.422 -13.766 13.038 1.00 86.81 118 ALA A N 1
ATOM 811 C CA . ALA A 1 118 ? -0.890 -12.552 13.693 1.00 86.81 118 ALA A CA 1
ATOM 812 C C . ALA A 1 118 ? 0.094 -11.994 14.740 1.00 86.81 118 ALA A C 1
ATOM 814 O O . ALA A 1 118 ? -0.143 -10.918 15.283 1.00 86.81 118 ALA A O 1
ATOM 815 N N . GLN A 1 119 ? 1.179 -12.720 15.053 1.00 87.62 119 GLN A N 1
ATOM 816 C CA . GLN A 1 119 ? 2.173 -12.343 16.072 1.00 87.62 119 GLN A CA 1
ATOM 817 C C . GLN A 1 119 ? 1.536 -11.937 17.419 1.00 87.62 119 GLN A C 1
ATOM 819 O O . GLN A 1 119 ? 1.962 -10.978 18.058 1.00 87.62 119 GLN A O 1
ATOM 824 N N . GLY A 1 120 ? 0.474 -12.643 17.832 1.00 89.50 120 GLY A N 1
ATOM 825 C CA . GLY A 1 120 ? -0.254 -12.377 19.080 1.00 89.50 120 GLY A CA 1
ATOM 826 C C . GLY A 1 120 ? -1.174 -11.148 19.061 1.00 89.50 120 GLY A C 1
ATOM 827 O O . GLY A 1 120 ? -1.679 -10.760 20.110 1.00 89.50 120 GLY A O 1
ATOM 828 N N . ARG A 1 121 ? -1.402 -10.528 17.899 1.00 92.69 121 ARG A N 1
ATOM 829 C CA . ARG A 1 121 ? -2.280 -9.358 17.734 1.00 92.69 121 ARG A CA 1
ATOM 830 C C . ARG A 1 121 ? -3.541 -9.728 16.960 1.00 92.69 121 ARG A C 1
ATOM 832 O O . ARG A 1 121 ? -3.625 -10.798 16.367 1.00 92.69 121 ARG A O 1
ATOM 839 N N . SER A 1 122 ? -4.515 -8.826 16.946 1.00 95.62 122 SER A N 1
ATOM 840 C CA . SER A 1 122 ? -5.653 -8.899 16.023 1.00 95.62 122 SER A CA 1
ATOM 841 C C . SER A 1 122 ? -5.592 -7.731 15.050 1.00 95.62 122 SER A C 1
ATOM 843 O O . SER A 1 122 ? -5.028 -6.687 15.383 1.00 95.62 122 SER A O 1
ATOM 845 N N . PHE A 1 123 ? -6.132 -7.918 13.849 1.00 96.44 123 PHE A N 1
ATOM 846 C CA . PHE A 1 123 ? -6.110 -6.913 12.796 1.00 96.44 123 PHE A CA 1
ATOM 847 C C . PHE A 1 123 ? -7.464 -6.818 12.108 1.00 96.44 123 PHE A C 1
ATOM 849 O O . PHE A 1 123 ? -8.213 -7.794 12.033 1.00 96.44 123 PHE A O 1
ATOM 856 N N . ALA A 1 124 ? -7.737 -5.644 11.556 1.00 97.75 124 ALA A N 1
ATOM 857 C CA . ALA A 1 124 ? -8.896 -5.396 10.723 1.00 97.75 124 ALA A CA 1
ATOM 858 C C . ALA A 1 124 ? -8.540 -4.498 9.535 1.00 97.75 124 ALA A C 1
ATOM 860 O O . ALA A 1 124 ? -7.519 -3.803 9.539 1.00 97.75 124 ALA A O 1
ATOM 861 N N . LEU A 1 125 ? -9.409 -4.519 8.531 1.00 98.12 125 LEU A N 1
ATOM 862 C CA . LEU A 1 125 ? -9.412 -3.608 7.399 1.00 98.12 125 LEU A CA 1
ATOM 863 C C . LEU A 1 125 ? -10.443 -2.495 7.591 1.00 98.12 125 LEU A C 1
ATOM 865 O O . LEU A 1 125 ? -11.416 -2.632 8.337 1.00 98.12 125 LEU A O 1
ATOM 869 N N . HIS A 1 126 ? -10.252 -1.401 6.861 1.00 97.31 126 HIS A N 1
ATOM 870 C CA . HIS A 1 126 ? -11.239 -0.332 6.744 1.00 97.31 1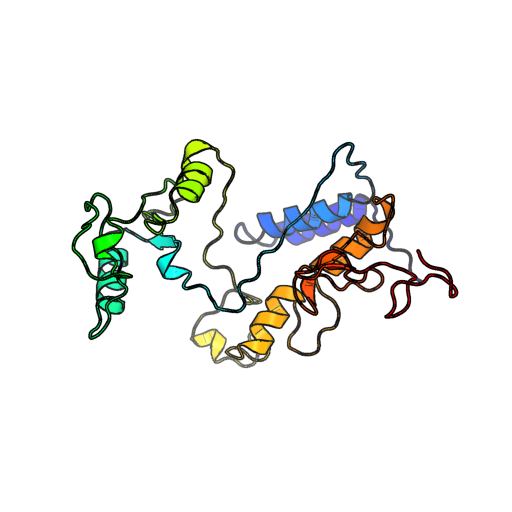26 HIS A CA 1
ATOM 871 C C . HIS A 1 126 ? -12.628 -0.878 6.326 1.00 97.31 126 HIS A C 1
ATOM 873 O O . HIS A 1 126 ? -12.685 -1.747 5.452 1.00 97.31 126 HIS A O 1
ATOM 879 N N . PRO A 1 127 ? -13.760 -0.341 6.833 1.00 97.00 127 PRO A N 1
ATOM 880 C CA . PRO A 1 127 ? -15.107 -0.828 6.488 1.00 97.00 127 PRO A CA 1
ATOM 881 C C . PRO A 1 127 ? -15.420 -0.851 4.980 1.00 97.00 127 PRO A C 1
ATOM 883 O O . PRO A 1 127 ? -16.158 -1.700 4.493 1.00 97.00 127 PRO A O 1
ATOM 886 N N . ALA A 1 128 ? -14.819 0.063 4.214 1.00 94.75 128 ALA A N 1
ATOM 887 C CA . ALA A 1 128 ? -14.981 0.138 2.756 1.00 94.75 128 ALA A CA 1
ATOM 888 C C . ALA A 1 128 ? -14.200 -0.940 1.968 1.00 94.75 128 ALA A C 1
ATOM 890 O O . ALA A 1 128 ? -14.303 -1.002 0.745 1.00 94.75 128 ALA A O 1
ATOM 891 N N . MET A 1 129 ? -13.402 -1.779 2.633 1.00 97.00 129 MET A N 1
ATOM 892 C CA . MET A 1 129 ? -12.495 -2.743 1.998 1.00 97.00 129 MET A CA 1
ATOM 893 C C . MET A 1 129 ? -13.045 -4.175 1.959 1.00 97.00 129 MET A C 1
ATOM 895 O O . MET A 1 129 ? -12.268 -5.127 1.926 1.00 97.00 129 MET A O 1
ATOM 899 N N . GLY A 1 130 ? -14.369 -4.355 1.913 1.00 96.88 130 GLY A N 1
ATOM 900 C CA . GLY A 1 130 ? -15.001 -5.685 1.917 1.00 96.88 130 GLY A CA 1
ATOM 901 C C . GLY A 1 130 ? -14.473 -6.634 0.832 1.00 96.88 130 GLY A C 1
ATOM 902 O O . GLY A 1 130 ? -14.205 -7.801 1.105 1.00 96.88 130 GLY A O 1
ATOM 903 N N . ALA A 1 131 ? -14.212 -6.125 -0.376 1.00 97.62 131 ALA A N 1
ATOM 904 C CA . ALA A 1 131 ? -13.614 -6.928 -1.445 1.00 97.62 131 ALA A CA 1
ATOM 905 C C . ALA A 1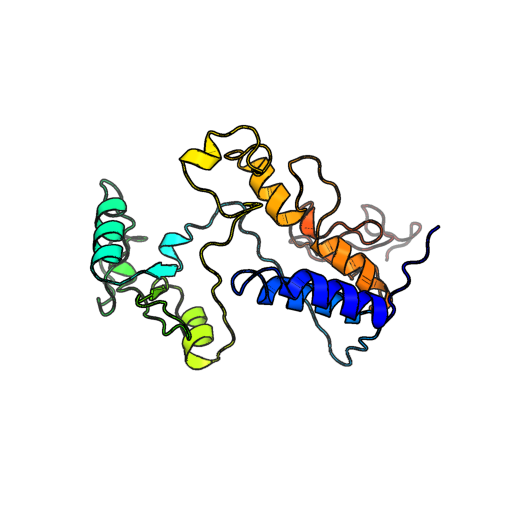 131 ? -12.191 -7.412 -1.100 1.00 97.62 131 ALA A C 1
ATOM 907 O O . ALA A 1 131 ? -11.837 -8.551 -1.390 1.00 97.62 131 ALA A O 1
ATOM 908 N N . LEU A 1 132 ? -11.378 -6.574 -0.448 1.00 97.38 132 LEU A N 1
ATOM 909 C CA . LEU A 1 132 ? -10.030 -6.959 -0.020 1.00 97.38 132 LEU A CA 1
ATOM 910 C C . LEU A 1 132 ? -10.060 -7.910 1.178 1.00 97.38 132 LEU A C 1
ATOM 912 O O . LEU A 1 132 ? -9.218 -8.801 1.255 1.00 97.38 132 LEU A O 1
ATOM 916 N N . GLN A 1 133 ? -11.043 -7.767 2.072 1.00 97.62 133 GLN A N 1
ATOM 917 C CA . GLN A 1 133 ? -11.280 -8.729 3.148 1.00 97.62 133 GLN A CA 1
ATOM 918 C C . GLN A 1 133 ? -11.572 -10.116 2.566 1.00 97.62 133 GLN A C 1
ATOM 920 O O . GLN A 1 133 ? -10.927 -11.085 2.957 1.00 97.62 133 GLN A O 1
ATOM 925 N N . ALA A 1 134 ? -12.459 -10.211 1.567 1.00 97.75 134 ALA A N 1
ATOM 926 C CA . ALA A 1 134 ? -12.736 -11.469 0.873 1.00 97.75 134 ALA A CA 1
ATOM 927 C C . ALA A 1 134 ? -11.472 -12.048 0.211 1.00 97.75 134 ALA A C 1
ATOM 929 O O . ALA A 1 134 ? -11.157 -13.222 0.416 1.00 97.75 134 ALA A O 1
ATOM 930 N N . MET A 1 135 ? -10.680 -11.215 -0.478 1.00 97.44 135 MET A N 1
ATOM 931 C CA . MET A 1 135 ? -9.415 -11.655 -1.081 1.00 97.44 135 MET A CA 1
ATOM 932 C C . MET A 1 135 ? -8.400 -12.175 -0.052 1.00 97.44 135 MET A C 1
ATOM 934 O O . MET A 1 135 ? -7.596 -13.054 -0.371 1.00 97.44 135 MET A O 1
ATOM 938 N N . PHE A 1 136 ? -8.405 -11.632 1.165 1.00 96.19 136 PHE A N 1
ATOM 939 C CA . PHE A 1 136 ? -7.500 -12.026 2.242 1.00 96.19 136 PHE A CA 1
ATOM 940 C C . PHE A 1 136 ? -7.980 -13.288 2.976 1.00 96.19 136 PHE A C 1
ATOM 942 O O . PHE A 1 136 ? -7.244 -14.270 3.112 1.00 96.19 136 PHE A O 1
ATOM 949 N N . ASP A 1 137 ? -9.226 -13.289 3.445 1.00 94.69 137 ASP A N 1
ATOM 950 C CA . ASP A 1 137 ? -9.751 -14.335 4.322 1.00 94.69 137 ASP A CA 1
ATOM 951 C C . ASP A 1 137 ? -10.317 -15.531 3.560 1.00 94.69 137 ASP A C 1
ATOM 953 O O . ASP A 1 137 ? -10.141 -16.662 4.013 1.00 94.69 137 ASP A O 1
ATOM 957 N N . THR A 1 138 ? -10.944 -15.299 2.407 1.00 94.69 138 THR A N 1
ATOM 958 C CA . THR A 1 138 ? -11.616 -16.348 1.628 1.00 94.69 138 THR A CA 1
ATOM 959 C C . THR A 1 138 ? -10.732 -16.823 0.483 1.00 94.69 138 THR A C 1
ATOM 961 O O . THR A 1 138 ? -10.340 -17.987 0.453 1.00 94.69 138 THR A O 1
ATOM 964 N N . ASP A 1 139 ? -10.337 -15.919 -0.414 1.00 96.38 139 ASP A N 1
ATOM 965 C CA . ASP A 1 139 ? -9.687 -16.317 -1.670 1.00 96.38 139 ASP A CA 1
ATOM 966 C C . ASP A 1 139 ? -8.194 -16.632 -1.513 1.00 96.38 139 ASP A C 1
ATOM 968 O O . ASP A 1 139 ? -7.587 -17.213 -2.411 1.00 96.38 139 ASP A O 1
ATOM 972 N N . LYS A 1 140 ? -7.576 -16.203 -0.402 1.00 92.19 140 LYS A N 1
ATOM 973 C CA . LYS A 1 140 ? -6.126 -16.323 -0.142 1.00 92.19 140 LYS A CA 1
ATOM 974 C C . LYS A 1 140 ? -5.264 -15.736 -1.266 1.00 92.19 140 LYS A C 1
ATOM 976 O O . LYS A 1 140 ? -4.202 -16.253 -1.604 1.00 92.19 140 LYS A O 1
ATOM 981 N N . ARG A 1 141 ? -5.724 -14.615 -1.825 1.00 93.62 141 ARG A N 1
ATOM 982 C CA . ARG A 1 141 ? -5.104 -13.878 -2.938 1.00 93.62 141 ARG A CA 1
ATOM 983 C C . ARG A 1 141 ? -4.531 -12.517 -2.546 1.00 93.62 141 ARG A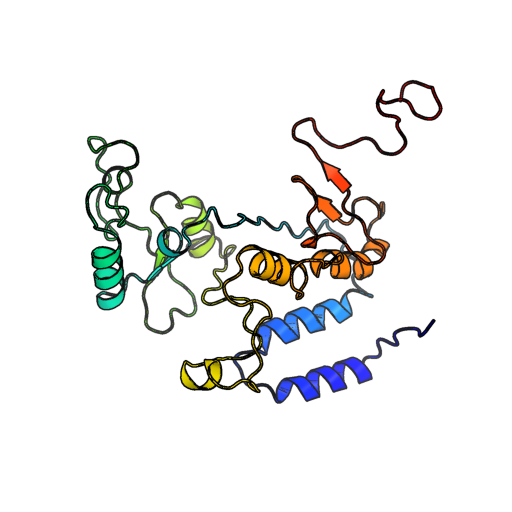 C 1
ATOM 985 O O . ARG A 1 141 ? -3.933 -11.855 -3.391 1.00 93.62 141 ARG A O 1
ATOM 992 N N . LEU A 1 142 ? -4.711 -12.092 -1.298 1.00 92.62 142 LEU A N 1
ATOM 993 C CA . LEU A 1 142 ? -4.124 -10.868 -0.761 1.00 92.62 142 LEU A CA 1
ATOM 994 C C . LEU A 1 142 ? -3.140 -11.201 0.361 1.00 92.62 142 LEU A C 1
ATOM 996 O O . LEU A 1 142 ? -3.467 -11.942 1.284 1.00 92.62 142 LEU A O 1
ATOM 1000 N N . ALA A 1 143 ? -1.953 -10.601 0.299 1.00 91.81 143 ALA A N 1
ATOM 1001 C CA . ALA A 1 143 ? -0.985 -10.592 1.385 1.00 91.81 143 ALA A CA 1
ATOM 1002 C C . ALA A 1 143 ? -0.737 -9.148 1.828 1.00 91.81 143 ALA A C 1
ATOM 1004 O O . ALA A 1 143 ? -0.628 -8.244 1.000 1.00 91.81 143 ALA A O 1
ATOM 1005 N N . ILE A 1 144 ? -0.629 -8.944 3.138 1.00 90.19 144 ILE A N 1
ATOM 1006 C CA . ILE A 1 144 ? -0.310 -7.648 3.737 1.00 90.19 144 ILE A CA 1
ATOM 1007 C C . ILE A 1 144 ? 1.076 -7.763 4.355 1.00 90.19 144 ILE A C 1
ATOM 1009 O O . ILE A 1 144 ? 1.314 -8.631 5.194 1.00 90.19 144 ILE A O 1
ATOM 1013 N N . LEU A 1 145 ? 1.988 -6.887 3.936 1.00 87.75 145 LEU A N 1
ATOM 1014 C CA . LEU A 1 145 ? 3.339 -6.798 4.480 1.00 87.75 145 LEU A CA 1
ATOM 1015 C C . LEU A 1 145 ? 3.438 -5.505 5.303 1.00 87.75 145 LEU A C 1
ATOM 1017 O O . LEU A 1 145 ? 3.627 -4.432 4.727 1.00 87.75 145 LEU A O 1
ATOM 1021 N N . PRO A 1 146 ? 3.259 -5.568 6.635 1.00 84.75 146 PRO A N 1
ATOM 1022 C CA . PRO A 1 146 ? 3.431 -4.410 7.503 1.00 84.75 146 PRO A CA 1
ATOM 1023 C C . PRO A 1 146 ? 4.918 -4.131 7.765 1.00 84.75 146 PRO A C 1
ATOM 1025 O O . PRO A 1 146 ? 5.780 -4.964 7.491 1.00 84.75 146 PRO A O 1
ATOM 1028 N N . ASN A 1 147 ? 5.212 -2.970 8.360 1.00 79.88 147 ASN A N 1
ATOM 1029 C CA . ASN A 1 147 ? 6.562 -2.569 8.783 1.00 79.88 147 ASN A CA 1
ATOM 1030 C C . ASN A 1 147 ? 7.612 -2.575 7.659 1.00 79.88 147 ASN A C 1
ATOM 1032 O O . ASN A 1 147 ? 8.796 -2.792 7.913 1.00 79.88 147 ASN A O 1
ATOM 1036 N N . VAL A 1 148 ? 7.189 -2.319 6.420 1.00 83.12 148 VAL A N 1
ATOM 1037 C CA . VAL A 1 148 ? 8.110 -2.150 5.294 1.00 83.12 148 VAL A CA 1
ATOM 1038 C C . VAL A 1 148 ? 8.454 -0.672 5.145 1.00 83.12 148 VAL A C 1
ATOM 1040 O O . VAL A 1 148 ? 7.587 0.199 5.207 1.00 83.12 148 VAL A O 1
ATOM 1043 N N . GLY A 1 149 ? 9.735 -0.390 4.949 1.00 80.50 149 GLY A N 1
ATOM 1044 C CA . GLY A 1 149 ? 10.263 0.950 4.756 1.00 80.50 149 GLY A CA 1
ATOM 1045 C C . GLY A 1 149 ? 11.620 0.898 4.069 1.00 80.50 149 GLY A C 1
ATOM 1046 O O . GLY A 1 149 ? 12.114 -0.166 3.710 1.00 80.50 149 GLY A O 1
ATOM 1047 N N . THR A 1 150 ? 12.239 2.060 3.918 1.00 84.44 150 THR A N 1
ATOM 1048 C CA . THR A 1 150 ? 13.516 2.247 3.213 1.00 84.44 150 THR A CA 1
ATOM 1049 C C . THR A 1 150 ? 14.746 1.985 4.081 1.00 84.44 150 THR A C 1
ATOM 1051 O O . THR A 1 150 ? 15.868 2.174 3.615 1.00 84.44 150 THR A O 1
ATOM 1054 N N . LEU A 1 151 ? 14.567 1.588 5.348 1.00 84.75 151 LEU A N 1
ATOM 1055 C CA . LEU A 1 151 ? 15.675 1.343 6.269 1.00 84.75 151 LEU A CA 1
ATOM 1056 C C . LEU A 1 151 ? 16.638 0.296 5.702 1.00 84.75 151 LEU A C 1
ATOM 1058 O O . LEU A 1 151 ? 16.230 -0.783 5.286 1.00 84.75 151 LEU A O 1
ATOM 1062 N N . ILE A 1 152 ? 17.931 0.617 5.752 1.00 84.50 152 ILE A N 1
ATOM 1063 C CA . ILE A 1 152 ? 19.002 -0.268 5.278 1.00 84.50 152 ILE A CA 1
ATOM 1064 C C . ILE A 1 152 ? 19.217 -1.423 6.267 1.00 84.50 152 ILE A C 1
ATOM 1066 O O . ILE A 1 152 ? 19.422 -2.565 5.869 1.00 84.50 152 ILE A O 1
ATOM 1070 N N . LEU A 1 153 ? 19.163 -1.118 7.567 1.00 86.88 153 LEU A N 1
ATOM 1071 C CA . LEU A 1 153 ? 19.316 -2.063 8.671 1.00 86.88 153 LEU A CA 1
ATOM 1072 C C . LEU A 1 153 ? 18.314 -1.726 9.785 1.00 86.88 153 LEU A C 1
ATOM 1074 O O . LEU A 1 153 ? 17.950 -0.549 9.940 1.00 86.88 153 LEU A O 1
ATOM 1078 N N . PRO A 1 154 ? 17.918 -2.712 10.615 1.00 87.12 154 PRO A N 1
ATOM 1079 C CA . PRO A 1 154 ? 17.209 -2.436 11.858 1.00 87.12 154 PRO A CA 1
ATOM 1080 C C . PRO A 1 154 ? 17.932 -1.346 12.657 1.00 87.12 154 PRO A C 1
ATOM 1082 O O . PRO A 1 154 ? 19.150 -1.387 12.827 1.00 87.12 154 PRO A O 1
ATOM 1085 N N . THR A 1 155 ? 17.177 -0.345 13.102 1.00 88.50 155 THR A N 1
ATOM 1086 C CA . THR A 1 155 ? 17.711 0.860 13.743 1.00 88.50 155 THR A CA 1
ATOM 1087 C C . THR A 1 155 ? 16.930 1.159 15.015 1.00 88.50 155 THR A C 1
ATOM 1089 O O . THR A 1 155 ? 15.707 1.041 15.039 1.00 88.50 155 THR A O 1
ATOM 1092 N N . ASN A 1 156 ? 17.629 1.587 16.063 1.00 90.44 156 ASN A N 1
ATOM 1093 C CA . ASN A 1 156 ? 17.045 2.151 17.279 1.00 90.44 156 ASN A CA 1
ATOM 1094 C C . ASN A 1 156 ? 17.468 3.620 17.482 1.00 90.44 156 ASN A C 1
ATOM 1096 O O . ASN A 1 156 ? 18.291 4.156 16.740 1.00 90.44 156 ASN A O 1
ATOM 1100 N N . LYS A 1 157 ? 16.913 4.284 18.505 1.00 91.50 157 LYS A N 1
ATOM 1101 C CA . LYS A 1 157 ? 17.163 5.711 18.780 1.00 91.50 157 LYS A CA 1
ATOM 1102 C C . LYS A 1 157 ? 18.646 6.032 19.012 1.00 91.50 157 LYS A C 1
ATOM 1104 O O . LYS A 1 157 ? 19.120 7.069 18.558 1.00 91.50 157 LYS A O 1
ATOM 1109 N N . THR A 1 158 ? 19.376 5.151 19.688 1.00 94.94 158 THR A N 1
ATOM 1110 C CA . THR A 1 158 ? 20.805 5.344 19.964 1.00 94.94 158 THR A CA 1
ATOM 1111 C C . THR A 1 158 ? 21.628 5.219 18.683 1.00 94.94 158 THR A C 1
ATOM 1113 O O . THR A 1 158 ? 22.415 6.106 18.371 1.00 94.94 158 THR A O 1
ATOM 1116 N N . GLN A 1 159 ? 21.385 4.168 17.895 1.00 93.75 159 GLN A N 1
ATOM 1117 C CA . GLN A 1 159 ? 22.025 3.946 16.592 1.00 93.75 159 GLN A CA 1
ATOM 1118 C C . GLN A 1 159 ? 21.725 5.074 15.604 1.00 93.75 159 GLN A C 1
ATOM 1120 O O . GLN A 1 159 ? 22.589 5.478 14.829 1.00 93.75 159 GLN A O 1
ATOM 1125 N N . TYR A 1 160 ? 20.509 5.619 15.651 1.00 90.56 160 TYR A N 1
ATOM 1126 C CA . TYR A 1 160 ? 20.122 6.746 14.817 1.00 90.56 160 TYR A CA 1
ATOM 1127 C C . TYR A 1 160 ? 21.068 7.945 15.010 1.00 90.56 160 TYR A C 1
ATOM 1129 O O . TYR A 1 160 ? 21.545 8.507 14.022 1.00 90.56 160 TYR A O 1
ATOM 1137 N N . ALA A 1 161 ? 21.423 8.256 16.263 1.00 92.06 161 ALA A N 1
ATOM 1138 C CA . ALA A 1 161 ? 22.342 9.340 16.617 1.00 92.06 161 ALA A CA 1
ATOM 1139 C C . ALA A 1 161 ? 23.818 9.051 16.275 1.00 92.06 161 ALA A C 1
ATOM 1141 O O . ALA A 1 161 ? 24.637 9.967 16.237 1.00 92.06 161 ALA A O 1
ATOM 1142 N N . THR A 1 162 ? 24.185 7.795 16.012 1.00 93.50 162 THR A N 1
ATOM 1143 C CA . THR A 1 162 ? 25.554 7.419 15.649 1.00 93.50 162 THR A CA 1
ATOM 1144 C C . THR A 1 162 ? 25.809 7.678 14.164 1.00 93.50 162 THR A C 1
ATOM 1146 O O . THR A 1 162 ? 25.209 7.031 13.308 1.00 93.50 162 THR A O 1
ATOM 1149 N N . ALA A 1 163 ? 26.731 8.583 13.824 1.00 89.38 163 ALA A N 1
ATOM 1150 C CA . ALA A 1 163 ? 27.023 8.943 12.430 1.00 89.38 163 ALA A CA 1
ATOM 1151 C C . ALA A 1 163 ? 27.438 7.743 11.553 1.00 89.38 163 ALA A C 1
ATOM 1153 O O . ALA A 1 163 ? 27.042 7.674 10.394 1.00 89.38 163 ALA A O 1
ATOM 1154 N N . SER A 1 164 ? 28.167 6.772 12.112 1.00 92.31 164 SER A N 1
ATOM 1155 C CA . SER A 1 164 ? 28.629 5.576 11.393 1.00 92.31 164 SER A CA 1
ATOM 1156 C C . SER A 1 164 ? 27.561 4.498 11.182 1.00 92.31 164 SER A C 1
ATOM 1158 O O . SER A 1 164 ? 27.793 3.573 10.407 1.00 92.31 164 SER A O 1
ATOM 1160 N N . HIS A 1 165 ? 26.401 4.581 11.845 1.00 92.69 165 HIS A N 1
ATOM 1161 C CA . HIS A 1 165 ? 25.324 3.608 11.642 1.00 92.69 165 HIS A CA 1
ATOM 1162 C C . HIS A 1 165 ? 24.641 3.855 10.289 1.00 92.69 165 HIS A C 1
ATOM 1164 O O . HIS A 1 165 ? 24.130 4.968 10.096 1.00 92.69 165 HIS A O 1
ATOM 1170 N N . PRO A 1 166 ? 24.587 2.859 9.378 1.00 90.56 166 PRO A N 1
ATOM 1171 C CA . PRO A 1 166 ? 23.965 3.011 8.068 1.00 90.56 166 PRO A CA 1
ATOM 1172 C C . PRO A 1 166 ? 22.502 3.444 8.171 1.00 90.56 166 PRO A C 1
ATOM 1174 O O . PRO A 1 166 ? 21.692 2.817 8.854 1.00 90.56 166 PRO A O 1
ATOM 1177 N N . LYS A 1 167 ? 22.164 4.521 7.467 1.00 87.00 167 LYS A N 1
ATOM 1178 C CA . LYS A 1 167 ? 20.821 5.104 7.405 1.00 87.00 167 LYS A CA 1
ATOM 1179 C C . LYS A 1 167 ? 20.495 5.466 5.956 1.00 87.00 167 LYS A C 1
ATOM 1181 O O . LYS A 1 167 ? 21.423 5.777 5.208 1.00 87.00 167 LYS A O 1
ATOM 1186 N N . PRO A 1 168 ? 19.212 5.464 5.560 1.00 85.06 168 PRO A N 1
ATOM 1187 C CA . PRO A 1 168 ? 18.810 6.032 4.280 1.00 85.06 168 PRO A CA 1
ATOM 1188 C C . PRO A 1 168 ? 19.293 7.478 4.153 1.00 85.06 168 PRO A C 1
ATOM 1190 O O . PRO A 1 168 ? 19.248 8.242 5.122 1.00 85.06 168 PRO A O 1
ATOM 1193 N N . VAL A 1 169 ? 19.744 7.844 2.955 1.00 85.56 169 VAL A N 1
ATOM 1194 C CA . VAL A 1 169 ? 20.101 9.228 2.631 1.00 85.56 169 VAL A CA 1
ATOM 1195 C C . VAL A 1 169 ? 18.850 10.099 2.767 1.00 85.56 169 VAL A C 1
ATOM 1197 O O . VAL A 1 169 ? 17.753 9.658 2.420 1.00 85.56 169 VAL A O 1
ATOM 1200 N N . ASN A 1 170 ? 19.011 11.312 3.306 1.00 85.88 170 ASN A N 1
ATOM 1201 C CA . ASN A 1 170 ? 17.928 12.284 3.485 1.00 85.88 170 ASN A CA 1
ATOM 1202 C C . ASN A 1 170 ? 16.686 11.674 4.166 1.00 85.88 170 ASN A C 1
ATOM 1204 O O . 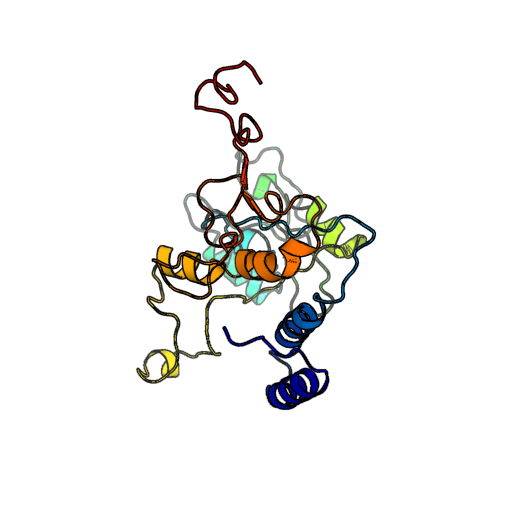ASN A 1 170 ? 15.553 11.790 3.687 1.00 85.88 170 ASN A O 1
ATOM 1208 N N . LEU A 1 171 ? 16.886 10.977 5.293 1.00 83.94 171 LEU A N 1
ATOM 1209 C CA . LEU A 1 171 ? 15.767 10.506 6.108 1.00 83.94 171 LEU A CA 1
ATOM 1210 C C . LEU A 1 171 ? 14.836 11.689 6.434 1.00 83.94 171 LEU A C 1
ATOM 1212 O O . LEU A 1 171 ? 15.313 12.786 6.712 1.00 83.94 171 LEU A O 1
ATOM 1216 N N . PHE A 1 172 ? 13.522 11.457 6.361 1.00 84.38 172 PHE A N 1
ATOM 1217 C CA . PHE A 1 172 ? 12.443 12.460 6.461 1.00 84.38 172 PHE A CA 1
ATOM 1218 C C . PHE A 1 172 ? 12.184 13.340 5.226 1.00 84.38 172 PHE A C 1
ATOM 1220 O O . PHE A 1 172 ? 11.169 14.033 5.199 1.00 84.38 172 PHE A O 1
ATOM 1227 N N . SER A 1 173 ? 13.002 13.274 4.171 1.00 89.19 173 SER A N 1
ATOM 1228 C CA . SER A 1 173 ? 12.676 13.919 2.890 1.00 89.19 173 SER A CA 1
ATOM 1229 C C . SER A 1 173 ? 11.649 13.094 2.116 1.00 89.19 173 SER A C 1
ATOM 1231 O O . SER A 1 173 ? 11.943 11.999 1.637 1.00 89.19 173 SER A O 1
ATOM 1233 N N . HIS A 1 174 ? 10.429 13.616 1.966 1.00 87.12 174 HIS A N 1
ATOM 1234 C CA . HIS A 1 174 ? 9.350 12.913 1.263 1.00 87.12 174 HIS A CA 1
ATOM 1235 C C . HIS A 1 174 ? 9.746 12.517 -0.168 1.00 87.12 174 HIS A C 1
ATOM 1237 O O . HIS A 1 174 ? 9.414 11.429 -0.635 1.00 87.12 174 HIS A O 1
ATOM 1243 N N . ASN A 1 175 ? 10.489 13.374 -0.867 1.00 86.69 175 ASN A N 1
ATOM 1244 C CA . ASN A 1 175 ? 10.914 13.106 -2.234 1.00 86.69 175 ASN A CA 1
ATOM 1245 C C . ASN A 1 175 ? 11.998 12.018 -2.309 1.00 86.69 175 ASN A C 1
ATOM 1247 O O . ASN A 1 175 ? 11.880 11.070 -3.087 1.00 86.69 175 ASN A O 1
ATOM 1251 N N . ASP A 1 176 ? 13.014 12.088 -1.445 1.00 86.88 176 ASP A N 1
ATOM 1252 C CA . ASP A 1 176 ? 14.081 11.081 -1.411 1.00 86.88 176 ASP A CA 1
ATOM 1253 C C . ASP A 1 176 ? 13.561 9.707 -0.992 1.00 86.88 176 ASP A C 1
ATOM 1255 O O . ASP A 1 176 ? 13.966 8.689 -1.556 1.00 86.88 176 ASP A O 1
ATOM 1259 N N . GLN A 1 177 ? 12.628 9.658 -0.037 1.00 85.56 177 GLN A N 1
ATOM 1260 C CA . GLN A 1 177 ? 12.026 8.399 0.399 1.00 85.56 177 GLN A CA 1
ATOM 1261 C C . GLN A 1 177 ? 11.181 7.760 -0.710 1.00 85.56 177 GLN A C 1
ATOM 1263 O O . GLN A 1 177 ? 11.262 6.548 -0.918 1.00 85.56 177 GLN A O 1
ATOM 1268 N N . GLN A 1 178 ? 10.420 8.554 -1.472 1.00 84.62 178 GLN A N 1
ATOM 1269 C CA . GLN A 1 178 ? 9.683 8.051 -2.635 1.00 84.62 178 GLN A CA 1
ATOM 1270 C C . GLN A 1 178 ? 10.612 7.530 -3.735 1.00 84.62 178 GLN A C 1
ATOM 1272 O O . GLN A 1 178 ? 10.341 6.476 -4.313 1.00 84.62 178 GLN A O 1
ATOM 1277 N N . ASN A 1 179 ? 11.715 8.226 -4.019 1.00 85.94 179 ASN A N 1
ATOM 1278 C CA . ASN A 1 179 ? 12.697 7.758 -4.998 1.00 85.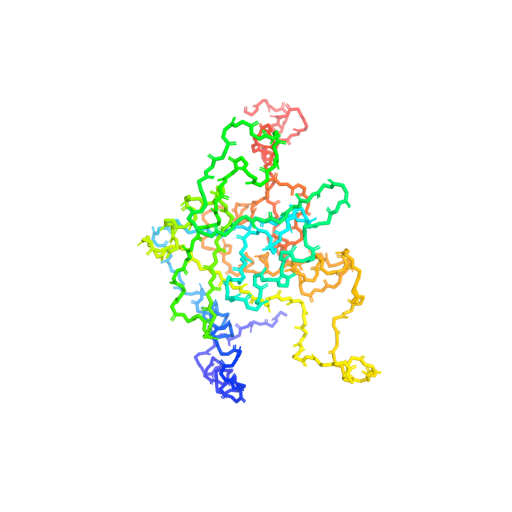94 179 ASN A CA 1
ATOM 1279 C C . ASN A 1 179 ? 13.413 6.492 -4.525 1.00 85.94 179 ASN A C 1
ATOM 1281 O O . ASN A 1 179 ? 13.586 5.560 -5.315 1.00 85.94 179 ASN A O 1
ATOM 1285 N N . THR A 1 180 ? 13.727 6.394 -3.232 1.00 87.12 180 THR A N 1
ATOM 1286 C CA . THR A 1 180 ? 14.375 5.211 -2.650 1.00 87.12 180 THR A CA 1
ATOM 1287 C C . THR A 1 180 ? 13.484 3.977 -2.780 1.00 87.12 180 THR A C 1
ATOM 1289 O O . THR A 1 180 ? 13.968 2.913 -3.155 1.00 87.12 180 THR A O 1
ATOM 1292 N N . TRP A 1 181 ? 12.171 4.109 -2.578 1.00 85.62 181 TRP A N 1
ATOM 1293 C CA . TRP A 1 181 ? 11.214 3.021 -2.811 1.00 85.62 181 TRP A CA 1
ATOM 1294 C C . TRP A 1 181 ? 11.199 2.507 -4.255 1.00 85.62 181 TRP A C 1
ATOM 1296 O O . TRP A 1 181 ? 11.018 1.312 -4.497 1.00 85.62 181 TRP A O 1
ATOM 1306 N N . GLN A 1 182 ? 11.392 3.400 -5.221 1.00 86.00 182 GLN A N 1
ATOM 1307 C CA . GLN A 1 182 ? 11.316 3.068 -6.640 1.00 86.00 182 GLN A CA 1
ATOM 1308 C C . GLN A 1 182 ? 12.661 2.615 -7.231 1.00 86.00 182 GLN A C 1
ATOM 1310 O O . GLN A 1 182 ? 12.684 1.822 -8.174 1.00 86.00 182 GLN A O 1
ATOM 1315 N N . SER A 1 183 ? 13.782 3.098 -6.691 1.00 86.38 183 SER A N 1
ATOM 1316 C CA . SER A 1 183 ? 15.116 2.973 -7.303 1.00 86.38 183 SER A CA 1
ATOM 1317 C C . SER A 1 183 ? 16.221 2.460 -6.381 1.00 86.38 183 SER A C 1
ATOM 1319 O O . SER A 1 183 ? 17.340 2.225 -6.840 1.00 86.38 183 SER A O 1
ATOM 1321 N N . PHE A 1 184 ? 15.929 2.294 -5.089 1.00 85.38 184 PHE A N 1
ATOM 1322 C CA . PHE A 1 184 ? 16.916 2.079 -4.025 1.00 85.38 184 PHE A CA 1
ATOM 1323 C C . PHE A 1 184 ? 17.967 3.194 -3.894 1.00 85.38 184 PHE A C 1
ATOM 1325 O O . PHE A 1 184 ? 18.992 3.000 -3.247 1.00 85.38 184 PHE A O 1
ATOM 1332 N N . HIS A 1 185 ? 17.706 4.363 -4.480 1.00 83.75 185 HIS A N 1
ATOM 1333 C CA . HIS A 1 185 ? 18.560 5.545 -4.440 1.00 83.75 185 HIS A CA 1
ATOM 1334 C C . HIS A 1 185 ? 17.718 6.797 -4.125 1.00 83.75 185 HIS A C 1
ATOM 1336 O O . HIS A 1 185 ? 16.510 6.795 -4.378 1.00 83.75 185 HIS A O 1
ATOM 1342 N N . PRO A 1 186 ? 18.327 7.860 -3.567 1.00 82.62 186 PRO A N 1
ATOM 1343 C CA . PRO A 1 186 ? 17.649 9.136 -3.328 1.00 82.62 186 PRO A CA 1
ATOM 1344 C C . PRO A 1 186 ? 17.255 9.839 -4.640 1.00 82.62 186 PRO A C 1
ATOM 1346 O O . PRO A 1 186 ? 17.379 9.284 -5.737 1.00 82.62 186 PRO A O 1
ATOM 1349 N N . GLU A 1 187 ? 16.754 11.070 -4.532 1.00 85.44 187 GLU A N 1
ATOM 1350 C CA . GLU A 1 187 ? 16.430 11.900 -5.692 1.00 85.44 187 GLU A CA 1
ATOM 1351 C C . GLU A 1 187 ? 17.579 11.987 -6.714 1.00 85.44 187 GLU A C 1
ATOM 1353 O O . GLU A 1 187 ? 18.760 12.003 -6.371 1.00 85.44 187 GLU A O 1
ATOM 1358 N N . GLY A 1 188 ? 17.210 12.028 -7.999 1.00 84.12 188 GLY A N 1
ATOM 1359 C CA . GLY A 1 188 ? 18.146 12.061 -9.127 1.00 84.12 188 GLY A CA 1
ATOM 1360 C C . GLY A 1 188 ? 18.443 10.687 -9.732 1.00 84.12 188 GLY A C 1
ATOM 1361 O O . GLY A 1 188 ? 19.086 10.604 -10.778 1.00 84.12 188 GLY A O 1
ATOM 1362 N N . ALA A 1 189 ? 17.942 9.606 -9.129 1.00 85.81 189 ALA A N 1
ATOM 1363 C CA . ALA A 1 189 ? 17.996 8.283 -9.733 1.00 85.81 189 ALA A CA 1
ATOM 1364 C C . ALA A 1 189 ? 17.230 8.248 -11.066 1.00 85.81 189 ALA A C 1
ATOM 1366 O O . ALA A 1 189 ? 16.097 8.711 -11.173 1.00 85.81 189 ALA A O 1
ATOM 1367 N N . THR A 1 190 ? 17.844 7.658 -12.090 1.00 89.25 190 THR A N 1
ATOM 1368 C CA . THR A 1 190 ? 17.256 7.527 -13.436 1.00 89.25 190 THR A CA 1
ATOM 1369 C C . THR A 1 190 ? 16.833 6.096 -13.766 1.00 89.25 190 THR A C 1
ATOM 1371 O O . THR A 1 190 ? 16.235 5.855 -14.818 1.00 89.25 190 THR A O 1
ATOM 1374 N N . VAL A 1 191 ? 17.139 5.150 -12.874 1.00 89.12 191 VAL A N 1
ATOM 1375 C CA . VAL A 1 191 ? 16.909 3.714 -13.048 1.00 89.12 191 VAL A CA 1
ATOM 1376 C C . VAL A 1 191 ? 16.239 3.147 -11.800 1.00 89.12 191 VAL A C 1
ATOM 1378 O O . VAL A 1 191 ? 16.768 3.266 -10.696 1.00 89.12 191 VAL A O 1
ATOM 1381 N N . GLY A 1 192 ? 15.095 2.500 -11.993 1.00 89.25 192 GLY A N 1
ATOM 1382 C CA . GLY A 1 192 ? 14.316 1.814 -10.973 1.00 89.25 192 GLY A CA 1
ATOM 1383 C C . GLY A 1 192 ? 14.592 0.318 -10.918 1.00 89.25 192 GLY A C 1
ATOM 1384 O O . GLY A 1 192 ? 15.093 -0.285 -11.869 1.00 89.25 192 GLY A O 1
ATOM 1385 N N . TRP A 1 193 ? 14.239 -0.320 -9.804 1.00 87.50 193 TRP A N 1
ATOM 1386 C CA . TRP A 1 193 ? 14.416 -1.770 -9.680 1.00 87.50 193 TRP A CA 1
ATOM 1387 C C . TRP A 1 193 ? 13.435 -2.562 -10.558 1.00 87.50 193 TRP A C 1
ATOM 1389 O O . TRP A 1 193 ? 13.807 -3.621 -11.057 1.00 87.50 193 TRP A O 1
ATOM 1399 N N . GLY A 1 194 ? 12.228 -2.041 -10.815 1.00 89.06 194 GLY A N 1
ATOM 1400 C CA . GLY A 1 194 ? 11.265 -2.651 -11.738 1.00 89.06 194 GLY A CA 1
ATOM 1401 C C . GLY A 1 194 ? 11.761 -2.630 -13.186 1.00 89.06 194 GLY A C 1
ATOM 1402 O O . GLY A 1 194 ? 11.693 -3.638 -13.882 1.00 89.06 194 GLY A O 1
ATOM 1403 N N . GLY A 1 195 ? 12.366 -1.522 -13.616 1.00 89.94 195 GLY A N 1
ATOM 1404 C CA . GLY A 1 195 ? 13.013 -1.406 -14.922 1.00 89.94 195 GLY A CA 1
ATOM 1405 C C . GLY A 1 195 ? 14.238 -2.310 -15.070 1.00 89.94 195 GLY A C 1
ATOM 1406 O O . GLY A 1 195 ? 14.415 -2.920 -16.118 1.00 89.94 195 GLY A O 1
ATOM 1407 N N . ARG A 1 196 ? 15.035 -2.499 -14.007 1.00 88.19 196 ARG A N 1
ATOM 1408 C CA . ARG A 1 196 ? 16.122 -3.502 -13.990 1.00 88.19 196 ARG A CA 1
ATOM 1409 C C . ARG A 1 196 ? 15.604 -4.934 -14.115 1.00 88.19 196 ARG A C 1
ATOM 1411 O O . ARG A 1 196 ? 16.258 -5.756 -14.747 1.00 88.19 196 ARG A O 1
ATOM 1418 N N . MET A 1 197 ? 14.443 -5.246 -13.532 1.00 88.81 197 MET A N 1
ATOM 1419 C CA . MET A 1 197 ? 13.770 -6.522 -13.804 1.00 88.81 197 MET A CA 1
ATOM 1420 C C . MET A 1 197 ? 13.332 -6.597 -15.271 1.00 88.81 197 MET A C 1
ATOM 1422 O O . MET A 1 197 ? 13.517 -7.631 -15.904 1.00 88.81 197 MET A O 1
ATOM 1426 N N . GLY A 1 198 ? 12.819 -5.496 -15.823 1.00 88.75 198 GLY A N 1
ATOM 1427 C CA . GLY A 1 198 ? 12.509 -5.358 -17.244 1.00 88.75 198 GLY A CA 1
ATOM 1428 C C . GLY A 1 198 ? 13.705 -5.669 -18.145 1.00 88.75 198 GLY A C 1
ATOM 1429 O O . GLY A 1 198 ? 13.562 -6.488 -19.044 1.00 88.75 198 GLY A O 1
ATOM 1430 N N . ASP A 1 199 ? 14.886 -5.102 -17.877 1.00 87.12 199 ASP A N 1
ATOM 1431 C CA . ASP A 1 199 ? 16.118 -5.365 -18.643 1.00 87.12 199 ASP A CA 1
ATOM 1432 C C . ASP A 1 199 ? 16.442 -6.872 -18.720 1.00 87.12 199 ASP A C 1
ATOM 1434 O O . ASP A 1 199 ? 16.877 -7.369 -19.755 1.00 87.12 199 ASP A O 1
ATOM 1438 N N . LEU A 1 200 ? 16.199 -7.622 -17.637 1.00 86.19 200 LEU A N 1
ATOM 1439 C CA . LEU A 1 200 ? 16.461 -9.066 -17.579 1.00 86.19 200 LEU A CA 1
ATOM 1440 C C . LEU A 1 200 ? 15.406 -9.906 -18.310 1.00 86.19 200 LEU A C 1
ATOM 1442 O O . LEU A 1 200 ? 15.713 -11.003 -18.771 1.00 86.19 200 LEU A O 1
ATOM 1446 N N . LEU A 1 201 ? 14.167 -9.413 -18.381 1.00 86.44 201 LEU A N 1
ATOM 1447 C CA . LEU A 1 201 ? 13.003 -10.151 -18.881 1.00 86.44 201 LEU A CA 1
ATOM 1448 C C . LEU A 1 201 ? 12.557 -9.705 -20.276 1.00 86.44 201 LEU A C 1
ATOM 1450 O O . LEU A 1 201 ? 11.715 -10.359 -20.885 1.00 86.44 201 LEU A O 1
ATOM 1454 N N . ALA A 1 202 ? 13.096 -8.602 -20.800 1.00 87.06 202 ALA A N 1
ATOM 1455 C CA . ALA A 1 202 ? 12.646 -8.004 -22.052 1.00 87.06 202 ALA A CA 1
ATOM 1456 C C . ALA A 1 202 ? 12.704 -8.991 -23.222 1.00 87.06 202 ALA A C 1
ATOM 1458 O O . ALA A 1 202 ? 11.789 -9.014 -24.040 1.00 87.06 202 ALA A O 1
ATOM 1459 N N . SER A 1 203 ? 13.729 -9.847 -23.271 1.00 85.25 203 SER A N 1
ATOM 1460 C CA . SER A 1 203 ? 13.899 -10.867 -24.313 1.00 85.25 203 SER A CA 1
ATOM 1461 C C . SER A 1 203 ? 12.798 -11.934 -24.325 1.00 85.25 203 SER A C 1
ATOM 1463 O O . SER A 1 203 ? 12.621 -12.605 -25.339 1.00 85.25 203 SER A O 1
ATOM 1465 N N . MET A 1 204 ? 12.036 -12.077 -23.236 1.00 83.38 204 MET A N 1
ATOM 1466 C CA . MET A 1 204 ? 10.887 -12.983 -23.158 1.00 83.38 204 MET A CA 1
ATOM 1467 C C . MET A 1 204 ? 9.627 -12.399 -23.809 1.00 83.38 204 MET A C 1
ATOM 1469 O O . MET A 1 204 ? 8.670 -13.129 -24.062 1.00 83.38 204 MET A O 1
ATOM 1473 N N . ASN A 1 205 ? 9.604 -11.094 -24.088 1.00 83.38 205 ASN A N 1
ATOM 1474 C CA . ASN A 1 205 ? 8.469 -10.434 -24.716 1.00 83.38 205 ASN A CA 1
ATOM 1475 C C . ASN A 1 205 ? 8.627 -10.426 -26.237 1.00 83.38 205 ASN A C 1
ATOM 1477 O O . ASN A 1 205 ? 9.633 -9.964 -26.770 1.00 83.38 205 ASN A O 1
ATOM 1481 N N . SER A 1 206 ? 7.571 -10.816 -26.957 1.00 84.44 206 SER A N 1
ATOM 1482 C CA . SER A 1 206 ? 7.519 -10.691 -28.424 1.00 84.44 206 SER A CA 1
ATOM 1483 C C . SER A 1 206 ? 7.657 -9.241 -28.904 1.00 84.44 206 SER A C 1
ATOM 1485 O O . SER A 1 206 ? 8.104 -8.987 -30.020 1.00 84.44 206 SER A O 1
ATOM 1487 N N . ARG A 1 207 ? 7.272 -8.278 -28.056 1.00 85.38 207 ARG A N 1
ATOM 1488 C CA . ARG A 1 207 ? 7.412 -6.836 -28.280 1.00 85.38 207 ARG A CA 1
ATOM 1489 C C . ARG A 1 207 ? 8.043 -6.181 -27.056 1.00 85.38 207 ARG A C 1
ATOM 1491 O O . ARG A 1 207 ? 7.343 -5.763 -26.135 1.00 85.38 207 ARG A O 1
ATOM 1498 N N . THR A 1 208 ? 9.366 -6.062 -27.069 1.00 87.25 208 THR A N 1
ATOM 1499 C CA . THR A 1 208 ? 10.161 -5.545 -25.942 1.00 87.25 208 THR A CA 1
ATOM 1500 C C . THR A 1 208 ? 9.785 -4.119 -25.524 1.00 87.25 208 THR A C 1
ATOM 1502 O O . THR A 1 208 ? 9.895 -3.782 -24.347 1.00 87.25 208 THR A O 1
ATOM 1505 N N . VAL A 1 209 ? 9.250 -3.305 -26.442 1.00 84.69 209 VAL A N 1
ATOM 1506 C CA . VAL A 1 209 ? 8.747 -1.950 -26.150 1.00 84.69 209 VAL A CA 1
ATOM 1507 C C . VAL A 1 209 ? 7.613 -1.925 -25.115 1.00 84.69 209 VAL A C 1
ATOM 1509 O O . VAL A 1 209 ? 7.437 -0.926 -24.430 1.00 84.69 209 VAL A O 1
ATOM 1512 N N . PHE A 1 210 ? 6.871 -3.025 -24.951 1.00 87.56 210 PHE A N 1
ATOM 1513 C CA . PHE A 1 210 ? 5.778 -3.139 -23.978 1.00 87.56 210 PHE A CA 1
ATOM 1514 C C . PHE A 1 210 ? 6.186 -3.864 -22.688 1.00 87.56 210 PHE A C 1
ATOM 1516 O O . PHE A 1 210 ? 5.327 -4.238 -21.895 1.00 87.56 210 PHE A O 1
ATOM 1523 N N . THR A 1 211 ? 7.490 -4.048 -22.455 1.00 89.06 211 THR A N 1
ATOM 1524 C CA . THR A 1 211 ? 8.014 -4.683 -21.231 1.00 89.06 211 THR A CA 1
ATOM 1525 C C . THR A 1 211 ? 7.695 -3.868 -19.978 1.00 89.06 211 THR A C 1
ATOM 1527 O O . THR A 1 211 ? 7.517 -4.419 -18.895 1.00 89.06 211 THR A O 1
ATOM 1530 N N . SER A 1 212 ? 7.616 -2.546 -20.105 1.00 89.75 212 SER A N 1
ATOM 1531 C CA . SER A 1 212 ? 7.273 -1.649 -19.006 1.00 89.75 212 SER A CA 1
ATOM 1532 C C . SER A 1 212 ? 6.268 -0.624 -19.493 1.00 89.75 212 SER A C 1
ATOM 1534 O O . SER A 1 212 ? 6.487 0.021 -20.514 1.00 89.75 212 SER A O 1
ATOM 1536 N N . ILE A 1 213 ? 5.159 -0.485 -18.771 1.00 88.75 213 ILE A N 1
ATOM 1537 C CA . ILE A 1 213 ? 4.052 0.393 -19.146 1.00 88.75 213 ILE A CA 1
ATOM 1538 C C . ILE A 1 213 ? 3.706 1.262 -17.945 1.00 88.75 213 ILE A C 1
ATOM 1540 O O . ILE A 1 213 ? 3.486 0.742 -16.853 1.00 88.75 213 ILE A O 1
ATOM 1544 N N . THR A 1 214 ? 3.634 2.574 -18.152 1.00 86.94 214 THR A N 1
ATOM 1545 C CA . THR A 1 214 ? 3.118 3.513 -17.156 1.00 86.94 214 THR A CA 1
ATOM 1546 C C . THR A 1 214 ? 1.786 4.096 -17.606 1.00 86.94 214 THR A C 1
ATOM 1548 O O . THR A 1 214 ? 1.617 4.453 -18.772 1.00 86.94 214 THR A O 1
ATOM 1551 N N . ALA A 1 215 ? 0.853 4.224 -16.665 1.00 80.69 215 ALA A N 1
ATOM 1552 C CA . ALA A 1 215 ? -0.389 4.975 -16.836 1.00 80.69 215 ALA A CA 1
ATOM 1553 C C . ALA A 1 215 ? -0.311 6.389 -16.219 1.00 80.69 215 ALA A C 1
ATOM 1555 O O . ALA A 1 215 ? -1.297 7.121 -16.219 1.00 80.69 215 ALA A O 1
ATOM 1556 N N . GLY A 1 216 ? 0.845 6.772 -15.663 1.00 68.25 216 GLY A N 1
ATOM 1557 C CA . GLY A 1 216 ? 1.041 8.051 -14.987 1.00 68.25 216 GLY A CA 1
ATOM 1558 C C . GLY A 1 216 ? 2.483 8.541 -15.090 1.00 68.25 216 GLY A C 1
ATOM 1559 O O . GLY A 1 216 ? 3.401 7.896 -14.592 1.00 68.25 216 GLY A O 1
ATOM 1560 N N . GLY A 1 217 ? 2.675 9.700 -15.724 1.00 69.00 217 GLY A N 1
ATOM 1561 C CA . GLY A 1 217 ? 3.925 10.466 -15.715 1.00 69.00 217 GLY A CA 1
ATOM 1562 C C . GLY A 1 217 ? 5.217 9.686 -16.006 1.00 69.00 217 GLY A C 1
ATOM 1563 O O . GLY A 1 217 ? 5.246 8.683 -16.724 1.00 69.00 217 GLY A O 1
ATOM 1564 N N . ASN A 1 218 ? 6.329 10.197 -15.475 1.00 70.31 218 ASN A N 1
ATOM 1565 C CA . ASN A 1 218 ? 7.612 9.504 -15.492 1.00 70.31 218 ASN A CA 1
ATOM 1566 C C . ASN A 1 218 ? 7.772 8.678 -14.212 1.00 70.31 218 ASN A C 1
ATOM 1568 O O . ASN A 1 218 ? 7.976 9.246 -13.141 1.00 70.31 218 ASN A O 1
ATOM 1572 N N . ALA A 1 219 ? 7.652 7.354 -14.316 1.00 82.19 219 ALA A N 1
ATOM 1573 C CA . ALA A 1 219 ? 7.817 6.445 -13.194 1.00 82.19 219 ALA A CA 1
ATOM 1574 C C . ALA A 1 219 ? 9.236 5.867 -13.214 1.00 82.19 219 ALA A C 1
ATOM 1576 O O . ALA A 1 219 ? 9.518 4.909 -13.938 1.00 82.19 219 ALA A O 1
ATOM 1577 N N . VAL A 1 220 ? 10.130 6.422 -12.384 1.00 87.69 220 VAL A N 1
ATOM 1578 C CA . VAL A 1 220 ? 11.519 5.938 -12.273 1.00 87.69 220 VAL A CA 1
ATOM 1579 C C . VAL A 1 220 ? 11.567 4.442 -11.967 1.00 87.69 220 VAL A C 1
ATOM 1581 O O . VAL A 1 220 ? 12.432 3.755 -12.500 1.00 87.69 220 VAL A O 1
ATOM 1584 N N . TRP A 1 221 ? 10.588 3.913 -11.218 1.00 89.12 221 TRP A N 1
ATOM 1585 C CA . TRP A 1 221 ? 10.445 2.480 -10.939 1.00 89.12 221 TRP A CA 1
ATOM 1586 C C . TRP A 1 221 ? 10.533 1.595 -12.193 1.00 89.12 221 TRP A C 1
ATOM 1588 O O . TRP A 1 221 ? 11.148 0.532 -12.137 1.00 89.12 221 TRP A O 1
ATOM 1598 N N . LEU A 1 222 ? 9.965 2.045 -13.318 1.00 90.69 222 LEU A N 1
ATOM 1599 C CA . LEU A 1 222 ? 9.892 1.316 -14.589 1.00 90.69 222 LEU A CA 1
ATOM 1600 C C . LEU A 1 222 ? 11.086 1.564 -15.523 1.00 90.69 222 LEU A C 1
ATOM 1602 O O . LEU A 1 222 ? 11.181 0.930 -16.571 1.00 90.69 222 LEU A O 1
ATOM 1606 N N . SER A 1 223 ? 11.981 2.494 -15.190 1.00 90.19 223 SER A N 1
ATOM 1607 C CA . SER A 1 223 ? 13.129 2.840 -16.033 1.00 90.19 223 SER A CA 1
ATOM 1608 C C . SER A 1 223 ? 14.281 1.865 -15.789 1.00 90.19 223 SER A C 1
ATOM 1610 O O . SER A 1 223 ? 14.781 1.768 -14.669 1.00 90.19 223 SER A O 1
ATOM 1612 N N . GLY A 1 224 ? 14.678 1.114 -16.814 1.00 89.81 224 GLY A N 1
ATOM 1613 C CA . GLY A 1 224 ? 15.860 0.252 -16.824 1.00 89.81 224 GLY A CA 1
ATOM 1614 C C . GLY A 1 224 ? 17.078 0.955 -17.428 1.00 89.81 224 GLY A C 1
ATOM 1615 O O . GLY A 1 224 ? 17.047 2.150 -17.734 1.00 89.81 224 GLY A O 1
ATOM 1616 N N . ASN A 1 225 ? 18.165 0.210 -17.614 1.00 90.25 225 ASN A N 1
ATOM 1617 C CA . ASN A 1 225 ? 19.305 0.668 -18.410 1.00 90.25 225 ASN A CA 1
ATOM 1618 C C . ASN A 1 225 ? 18.975 0.618 -19.908 1.00 90.25 225 ASN A C 1
ATOM 1620 O O . ASN A 1 225 ? 19.412 1.492 -20.655 1.00 90.25 225 ASN A O 1
ATOM 1624 N N . GLU A 1 226 ? 18.188 -0.376 -20.329 1.00 88.50 226 GLU A N 1
ATOM 1625 C CA . GLU A 1 226 ? 17.771 -0.575 -21.719 1.00 88.50 226 GLU A CA 1
ATOM 1626 C C . GLU A 1 226 ? 16.260 -0.386 -21.877 1.00 88.50 226 GLU A C 1
ATOM 1628 O O . GLU A 1 226 ? 15.807 0.328 -22.775 1.00 88.50 226 GLU A O 1
ATOM 1633 N N . VAL A 1 227 ? 15.465 -0.973 -20.978 1.00 89.12 227 VAL A N 1
ATOM 1634 C CA . VAL A 1 227 ? 14.008 -0.844 -21.005 1.00 89.12 227 VAL A CA 1
ATOM 1635 C C . VAL A 1 227 ? 13.589 0.565 -20.598 1.00 89.12 227 VAL A C 1
ATOM 1637 O O . VAL A 1 227 ? 13.985 1.104 -19.565 1.00 89.12 227 VAL A O 1
ATOM 1640 N N . ARG A 1 228 ? 12.722 1.161 -21.415 1.00 86.44 228 ARG A N 1
ATOM 1641 C CA . ARG A 1 228 ? 12.055 2.436 -21.142 1.00 86.44 228 ARG A CA 1
ATOM 1642 C C . ARG A 1 228 ? 10.559 2.193 -21.006 1.00 86.44 228 ARG A C 1
ATOM 1644 O O . ARG A 1 228 ? 9.996 1.348 -21.695 1.00 86.44 228 ARG A O 1
ATOM 1651 N N . GLN A 1 229 ? 9.918 2.962 -20.134 1.00 86.94 229 GLN A N 1
ATOM 1652 C CA . GLN A 1 229 ? 8.472 2.906 -19.959 1.00 86.94 229 GLN A CA 1
ATOM 1653 C C . GLN A 1 229 ? 7.730 3.372 -21.219 1.00 86.94 229 GLN A C 1
ATOM 1655 O O . GLN A 1 229 ? 7.915 4.491 -21.697 1.00 86.94 229 GLN A O 1
ATOM 1660 N N . TYR A 1 230 ? 6.830 2.533 -21.711 1.00 86.69 230 TYR A N 1
ATOM 1661 C CA . TYR A 1 230 ? 5.807 2.936 -22.655 1.00 86.69 230 TYR A CA 1
ATOM 1662 C C . TYR A 1 230 ? 4.693 3.683 -21.917 1.00 86.69 230 TYR A C 1
ATOM 1664 O O . TYR A 1 230 ? 4.182 3.212 -20.900 1.00 86.69 230 TYR A O 1
ATOM 1672 N N . GLN A 1 231 ? 4.324 4.861 -22.412 1.00 83.81 231 GLN A N 1
ATOM 1673 C CA . GLN A 1 231 ? 3.337 5.716 -21.762 1.00 83.81 231 GLN A CA 1
ATOM 1674 C C . GLN A 1 231 ? 1.934 5.473 -22.318 1.00 83.81 231 GLN A C 1
ATOM 1676 O O . GLN A 1 231 ? 1.697 5.482 -23.528 1.00 83.81 231 GLN A O 1
ATOM 1681 N N . VAL A 1 232 ? 0.989 5.307 -21.400 1.00 84.12 232 VAL A N 1
ATOM 1682 C CA . VAL A 1 232 ? -0.447 5.311 -21.658 1.00 84.12 232 VAL A CA 1
ATOM 1683 C C . VAL A 1 232 ? -1.032 6.521 -20.943 1.00 84.12 232 VAL A C 1
ATOM 1685 O O . VAL A 1 232 ? -0.701 6.803 -19.793 1.00 84.12 232 VAL A O 1
ATOM 1688 N N . THR A 1 233 ? -1.879 7.262 -21.646 1.00 78.44 233 THR A N 1
ATOM 1689 C CA . THR A 1 233 ? -2.564 8.447 -21.120 1.00 78.44 233 THR A CA 1
ATOM 1690 C C . THR A 1 233 ? -4.028 8.126 -20.834 1.00 78.44 233 THR A C 1
ATOM 1692 O O . THR A 1 233 ? -4.527 7.069 -21.223 1.00 78.44 233 THR A O 1
ATOM 1695 N N . SER A 1 234 ? -4.758 9.063 -20.227 1.00 78.25 234 SER A N 1
ATOM 1696 C CA . SER A 1 234 ? -6.222 8.973 -20.115 1.00 78.25 234 SER A CA 1
ATOM 1697 C C . SER A 1 234 ? -6.925 8.867 -21.476 1.00 78.25 234 SER A C 1
ATOM 1699 O O . SER A 1 234 ? -8.007 8.296 -21.554 1.00 78.25 234 SER A O 1
ATOM 1701 N N . ASN A 1 235 ? -6.293 9.351 -22.551 1.00 77.19 235 ASN A N 1
ATOM 1702 C CA . ASN A 1 235 ? -6.782 9.240 -23.928 1.00 77.19 235 ASN A CA 1
ATOM 1703 C C . ASN A 1 235 ? -6.357 7.926 -24.613 1.00 77.19 235 ASN A C 1
ATOM 1705 O O . ASN A 1 235 ? -6.572 7.750 -25.810 1.00 77.19 235 ASN A O 1
ATOM 1709 N N . GLY A 1 236 ? -5.738 7.006 -23.869 1.00 77.12 236 GLY A N 1
ATOM 1710 C CA . GLY A 1 236 ? -5.253 5.726 -24.366 1.00 77.12 236 GLY A CA 1
ATOM 1711 C C . GLY A 1 236 ? -3.755 5.707 -24.670 1.00 77.12 236 GLY A C 1
ATOM 1712 O O . GLY A 1 236 ? -2.972 6.549 -24.217 1.00 77.12 236 GLY A O 1
ATOM 1713 N N . ALA A 1 237 ? -3.352 4.666 -25.394 1.00 75.94 237 ALA A N 1
ATOM 1714 C CA . ALA A 1 237 ? -1.959 4.336 -25.667 1.00 75.94 237 ALA A CA 1
ATOM 1715 C C . ALA A 1 237 ? -1.329 5.308 -26.684 1.00 75.94 237 ALA A C 1
ATOM 1717 O O . ALA A 1 237 ? -1.931 5.596 -27.720 1.00 75.94 237 ALA A O 1
ATOM 1718 N N . ILE A 1 238 ? -0.111 5.792 -26.414 1.00 76.75 238 ILE A N 1
ATOM 1719 C CA . ILE A 1 238 ? 0.591 6.716 -27.318 1.00 76.75 238 ILE A CA 1
ATOM 1720 C C . ILE A 1 238 ? 1.164 5.945 -28.509 1.00 76.75 238 ILE A C 1
ATOM 1722 O O . ILE A 1 238 ? 2.050 5.112 -28.351 1.00 76.75 238 ILE A O 1
ATOM 1726 N N . ARG A 1 239 ? 0.699 6.247 -29.724 1.00 73.25 239 ARG A N 1
ATOM 1727 C CA . ARG A 1 239 ? 1.183 5.574 -30.937 1.00 73.25 239 ARG A CA 1
ATOM 1728 C C . ARG A 1 239 ? 2.699 5.733 -31.108 1.00 73.25 239 ARG A C 1
ATOM 1730 O O . ARG A 1 239 ? 3.249 6.827 -31.003 1.00 73.25 239 ARG A O 1
ATOM 1737 N N . LEU A 1 240 ? 3.365 4.617 -31.394 1.00 72.44 240 LEU A N 1
ATOM 1738 C CA . LEU A 1 240 ? 4.796 4.573 -31.691 1.00 72.44 240 LEU A CA 1
ATOM 1739 C C . LEU A 1 240 ? 5.028 4.872 -33.172 1.00 72.44 240 LEU A C 1
ATOM 1741 O O . LEU A 1 240 ? 4.298 4.375 -34.026 1.00 72.44 240 LEU A O 1
ATOM 1745 N N . GLY A 1 241 ? 6.066 5.653 -33.476 1.00 69.38 241 GLY A N 1
ATOM 1746 C CA . GLY A 1 241 ? 6.446 5.964 -34.859 1.00 69.38 241 GLY A CA 1
ATOM 1747 C C . GLY A 1 241 ? 5.552 6.993 -35.555 1.00 69.38 241 GLY A C 1
ATOM 1748 O O . GLY A 1 241 ? 5.728 7.228 -36.748 1.00 69.38 241 GLY A O 1
ATOM 1749 N N . THR A 1 242 ? 4.625 7.624 -34.828 1.00 70.12 242 THR A N 1
ATOM 1750 C CA . THR A 1 242 ? 3.805 8.725 -35.340 1.00 70.12 242 THR A CA 1
ATOM 1751 C C . THR A 1 242 ? 4.303 10.079 -34.847 1.00 70.12 242 THR A C 1
ATOM 1753 O O . THR A 1 242 ? 4.715 10.201 -33.695 1.00 70.12 242 THR A O 1
ATOM 1756 N N . ASN A 1 243 ? 4.214 11.117 -35.679 1.00 69.19 243 ASN A N 1
ATOM 1757 C CA . ASN A 1 243 ? 4.403 12.499 -35.229 1.00 69.19 243 ASN A CA 1
ATOM 1758 C C . ASN A 1 243 ? 3.239 12.964 -34.319 1.00 69.19 243 ASN A C 1
ATOM 1760 O O . ASN A 1 243 ? 2.269 12.234 -34.103 1.00 69.19 243 ASN A O 1
ATOM 1764 N N . ALA A 1 244 ? 3.306 14.203 -33.814 1.00 69.88 244 ALA A N 1
ATOM 1765 C CA . ALA A 1 244 ? 2.256 14.802 -32.976 1.00 69.88 244 ALA A CA 1
ATOM 1766 C C . ALA A 1 244 ? 0.864 14.850 -33.646 1.00 69.88 244 ALA A C 1
ATOM 1768 O O . ALA A 1 244 ? -0.144 15.017 -32.967 1.00 69.88 244 ALA A O 1
ATOM 1769 N N . SER A 1 245 ? 0.809 14.679 -34.968 1.00 72.69 245 SER A N 1
ATOM 1770 C CA . SER A 1 245 ? -0.407 14.631 -35.783 1.00 72.69 245 SER A CA 1
ATOM 1771 C C . SER A 1 245 ? -0.882 13.199 -36.073 1.00 72.69 245 SER A C 1
ATOM 1773 O O . SER A 1 245 ? -1.807 13.011 -36.857 1.00 72.69 245 SER A O 1
ATOM 1775 N N . GLY A 1 246 ? -0.263 12.176 -35.471 1.00 68.75 246 GLY A N 1
ATOM 1776 C CA . GLY A 1 246 ? -0.646 10.776 -35.657 1.00 68.75 246 GLY A CA 1
ATOM 1777 C C . GLY A 1 246 ? -0.206 10.166 -36.993 1.00 68.75 246 GLY A C 1
ATOM 1778 O O . GLY A 1 246 ? -0.751 9.136 -37.379 1.00 68.75 246 GLY A O 1
ATOM 1779 N N . GLN A 1 247 ? 0.753 10.778 -37.695 1.00 71.94 247 GLN A N 1
ATOM 1780 C CA . GLN A 1 247 ? 1.215 10.342 -39.018 1.00 71.94 247 GLN A CA 1
ATOM 1781 C C . GLN A 1 247 ? 2.521 9.546 -38.935 1.00 71.94 247 GLN A C 1
ATOM 1783 O O . GLN A 1 247 ? 3.451 9.977 -38.252 1.00 71.94 247 GLN A O 1
ATOM 1788 N N . VAL A 1 248 ? 2.633 8.448 -39.686 1.00 73.12 248 VAL A N 1
ATOM 1789 C CA . VAL A 1 248 ? 3.880 7.686 -39.879 1.00 73.12 248 VAL A CA 1
ATOM 1790 C C . VAL A 1 248 ? 4.494 8.102 -41.217 1.00 73.12 248 VAL A C 1
ATOM 1792 O O . VAL A 1 248 ? 3.846 7.995 -42.254 1.00 73.12 248 VAL A O 1
ATOM 1795 N N . TYR A 1 249 ? 5.725 8.623 -41.210 1.00 73.69 249 TYR A N 1
ATOM 1796 C CA . TYR A 1 249 ? 6.418 9.123 -42.416 1.00 73.69 249 TYR A CA 1
ATOM 1797 C C . TYR A 1 249 ? 5.597 10.114 -43.275 1.00 73.69 249 TYR A C 1
ATOM 1799 O O . TYR A 1 249 ? 5.738 10.157 -44.492 1.00 73.69 249 TYR A O 1
ATOM 1807 N N . GLY A 1 250 ? 4.726 10.914 -42.650 1.00 66.00 250 GLY A N 1
ATOM 1808 C CA . GLY A 1 250 ? 3.873 11.887 -43.347 1.00 66.00 250 GLY A CA 1
ATOM 1809 C C . GLY A 1 250 ? 2.573 11.320 -43.933 1.00 66.00 250 GLY A C 1
ATOM 1810 O O . GLY A 1 250 ? 1.775 12.092 -44.456 1.00 66.00 250 GLY A O 1
ATOM 1811 N N . SER A 1 251 ? 2.311 10.014 -43.799 1.00 63.53 251 SER A N 1
ATOM 1812 C CA . SER A 1 251 ? 1.015 9.401 -44.118 1.00 63.53 251 SER A CA 1
ATOM 1813 C C . SER A 1 251 ? 0.170 9.225 -42.859 1.00 63.53 251 SER A C 1
ATOM 1815 O O . SER A 1 251 ? 0.706 8.983 -41.776 1.00 63.53 251 SER A O 1
ATOM 1817 N N . ALA A 1 252 ? -1.156 9.314 -42.996 1.00 64.44 252 ALA A N 1
ATOM 1818 C CA . ALA A 1 252 ? -2.063 8.879 -41.937 1.00 64.44 252 ALA A CA 1
ATOM 1819 C C . ALA A 1 252 ? -1.771 7.407 -41.591 1.00 64.44 252 ALA A C 1
ATOM 1821 O O . ALA A 1 252 ? -1.570 6.593 -42.497 1.00 64.44 252 ALA A O 1
ATOM 1822 N N . ALA A 1 253 ? -1.670 7.127 -40.290 1.00 58.22 253 ALA A N 1
ATOM 1823 C CA . ALA A 1 253 ? -1.448 5.794 -39.737 1.00 58.22 253 ALA A CA 1
ATOM 1824 C C . ALA A 1 253 ? -2.733 4.961 -39.724 1.00 58.22 253 ALA A C 1
ATOM 1826 O O . ALA A 1 253 ? -3.797 5.551 -39.419 1.00 58.22 253 ALA A O 1
#